Protein AF-A0A426W3X9-F1 (afdb_monomer)

Radius of gyration: 19.31 Å; Cα contacts (8 Å, |Δi|>4): 922; chains: 1; bounding box: 53×55×54 Å

Structure (mmCIF, N/CA/C/O backbone):
data_AF-A0A426W3X9-F1
#
_entry.id   AF-A0A426W3X9-F1
#
loop_
_atom_site.group_PDB
_atom_site.id
_atom_site.type_symbol
_atom_site.label_atom_id
_atom_site.label_alt_id
_atom_site.label_comp_id
_atom_site.label_asym_id
_atom_site.label_entity_id
_atom_site.label_seq_id
_atom_site.pdbx_PDB_ins_code
_atom_site.Cartn_x
_atom_site.Cartn_y
_atom_site.Cartn_z
_atom_site.occupancy
_atom_site.B_iso_or_equiv
_atom_site.auth_seq_id
_atom_site.auth_comp_id
_atom_site.auth_asym_id
_atom_site.auth_atom_id
_atom_site.pdbx_PDB_model_num
ATOM 1 N N . MET A 1 1 ? -10.986 -3.064 -10.478 1.00 95.12 1 MET A N 1
ATOM 2 C CA . MET A 1 1 ? -10.998 -3.515 -9.072 1.00 95.12 1 MET A CA 1
ATOM 3 C C . MET A 1 1 ? -11.848 -4.770 -8.884 1.00 95.12 1 MET A C 1
ATOM 5 O O . MET A 1 1 ? -11.274 -5.809 -8.609 1.00 95.12 1 MET A O 1
ATOM 9 N N . GLN A 1 2 ? -13.173 -4.732 -9.097 1.00 94.81 2 GLN A N 1
ATOM 10 C CA . GLN A 1 2 ? -14.048 -5.907 -8.884 1.00 94.81 2 GLN A CA 1
ATOM 11 C C . GLN A 1 2 ? -13.541 -7.182 -9.569 1.00 94.81 2 GLN A C 1
ATOM 13 O O . GLN A 1 2 ? -13.415 -8.209 -8.920 1.00 94.81 2 GLN A O 1
ATOM 18 N N . ARG A 1 3 ? -13.175 -7.099 -10.854 1.00 94.00 3 ARG A N 1
ATOM 19 C CA . ARG A 1 3 ? -12.719 -8.265 -11.623 1.00 94.00 3 ARG A CA 1
ATOM 20 C C . ARG A 1 3 ? -11.507 -8.968 -11.014 1.00 94.00 3 ARG A C 1
ATOM 22 O O . ARG A 1 3 ? -11.521 -10.187 -10.936 1.00 94.00 3 ARG A O 1
ATOM 29 N N . VAL A 1 4 ? -10.497 -8.221 -10.559 1.00 93.56 4 VAL A N 1
ATOM 30 C CA . VAL A 1 4 ? -9.304 -8.833 -9.953 1.00 93.56 4 VAL A CA 1
ATOM 31 C C . VAL A 1 4 ? -9.622 -9.453 -8.587 1.00 93.56 4 VAL A C 1
ATOM 33 O O . VAL A 1 4 ? -9.110 -10.515 -8.261 1.00 93.56 4 VAL A O 1
ATOM 36 N N . LEU A 1 5 ? -10.535 -8.849 -7.818 1.00 95.06 5 LEU A N 1
ATOM 37 C CA . LEU A 1 5 ? -11.010 -9.431 -6.561 1.00 95.06 5 LEU A CA 1
ATOM 38 C C . LEU A 1 5 ? -11.834 -10.701 -6.797 1.00 95.06 5 LEU A C 1
ATOM 40 O O . LEU A 1 5 ? -11.680 -11.653 -6.045 1.00 95.06 5 LEU A O 1
ATOM 44 N N . ASP A 1 6 ? -12.677 -10.738 -7.833 1.00 93.62 6 ASP A N 1
ATOM 45 C CA . ASP A 1 6 ? -13.445 -11.934 -8.206 1.00 93.62 6 ASP A CA 1
ATOM 46 C C . ASP A 1 6 ? -12.519 -13.099 -8.579 1.00 93.62 6 ASP A C 1
ATOM 48 O O . ASP A 1 6 ? -12.772 -14.234 -8.178 1.00 93.62 6 ASP A O 1
ATOM 52 N N . MET A 1 7 ? -11.434 -12.815 -9.312 1.00 91.00 7 MET A N 1
ATOM 53 C CA . MET A 1 7 ? -10.401 -13.803 -9.655 1.00 91.00 7 MET A CA 1
ATOM 54 C C . MET A 1 7 ? -9.734 -14.378 -8.401 1.00 91.00 7 MET A C 1
ATOM 56 O O . MET A 1 7 ? -9.563 -15.590 -8.305 1.00 91.00 7 MET A O 1
ATOM 60 N N . ALA A 1 8 ? -9.497 -13.528 -7.402 1.00 92.19 8 ALA A N 1
ATOM 61 C CA . ALA A 1 8 ? -8.934 -13.894 -6.107 1.00 92.19 8 ALA A CA 1
ATOM 62 C C . ALA A 1 8 ? -9.944 -14.553 -5.133 1.00 92.19 8 ALA A C 1
ATOM 64 O O . ALA A 1 8 ? -9.692 -14.631 -3.930 1.00 92.19 8 ALA A O 1
ATOM 65 N N . GLY A 1 9 ? -11.113 -14.997 -5.614 1.00 92.75 9 GLY A N 1
ATOM 66 C CA . GLY A 1 9 ? -12.141 -15.661 -4.798 1.00 92.75 9 GLY A CA 1
ATOM 67 C C . GLY A 1 9 ? -13.202 -14.733 -4.192 1.00 92.75 9 GLY A C 1
ATOM 68 O O . GLY A 1 9 ? -14.038 -15.181 -3.406 1.00 92.75 9 GLY A O 1
ATOM 69 N N . GLY A 1 10 ? -13.210 -13.456 -4.577 1.00 95.44 10 GLY A N 1
ATOM 70 C CA . GLY A 1 10 ? -14.156 -12.438 -4.124 1.00 95.44 10 GLY A CA 1
ATOM 71 C C . GLY A 1 10 ? -13.770 -11.790 -2.791 1.00 95.44 10 GLY A C 1
ATOM 72 O O . GLY A 1 10 ? -13.018 -12.335 -1.987 1.00 95.44 10 GLY A O 1
ATOM 73 N N . ILE A 1 11 ? -14.325 -10.606 -2.511 1.00 97.38 11 ILE A N 1
ATOM 74 C CA . ILE A 1 11 ? -13.954 -9.820 -1.319 1.00 97.38 11 ILE A CA 1
ATOM 75 C C . ILE A 1 11 ? -14.229 -10.548 0.010 1.00 97.38 11 ILE A C 1
ATOM 77 O O . ILE A 1 11 ? -13.500 -10.363 0.983 1.00 97.38 11 ILE A O 1
ATOM 81 N N . THR A 1 12 ? -15.239 -11.425 0.048 1.00 97.31 12 THR A N 1
ATOM 82 C CA . THR A 1 12 ? -15.598 -12.213 1.239 1.00 97.31 12 THR A CA 1
ATOM 83 C C . THR A 1 12 ? -14.554 -13.263 1.605 1.00 97.31 12 THR A C 1
ATOM 85 O O . THR A 1 12 ? -14.604 -13.783 2.712 1.00 97.31 12 THR A O 1
ATOM 88 N N . HIS A 1 13 ? -13.624 -13.584 0.699 1.00 96.31 13 HIS A N 1
ATOM 89 C CA . HIS A 1 13 ? -12.486 -14.446 1.008 1.00 96.31 13 HIS A CA 1
ATOM 90 C C . HIS A 1 13 ? -11.499 -13.771 1.976 1.00 96.31 13 HIS A C 1
ATOM 92 O O . HIS A 1 13 ? -10.852 -14.447 2.771 1.00 96.31 13 HIS A O 1
ATOM 98 N N . PHE A 1 14 ? -11.416 -12.437 1.942 1.00 97.06 14 PHE A N 1
ATOM 99 C CA . PHE A 1 14 ? -10.422 -11.664 2.689 1.00 97.06 14 PHE A CA 1
ATOM 100 C C . PHE A 1 14 ? -11.007 -10.904 3.884 1.00 97.06 14 PHE A C 1
ATOM 102 O O . PHE A 1 14 ? -10.295 -10.670 4.863 1.00 97.06 14 PHE A O 1
ATOM 109 N N . ILE A 1 15 ? -12.276 -10.492 3.786 1.00 98.19 15 ILE A N 1
ATOM 110 C CA . ILE A 1 15 ? -12.911 -9.549 4.714 1.00 98.19 15 ILE A CA 1
ATOM 111 C C . ILE A 1 15 ? -14.259 -10.095 5.194 1.00 98.19 15 ILE A C 1
ATOM 113 O O . ILE A 1 15 ? -15.176 -10.356 4.396 1.00 98.19 15 ILE A O 1
ATOM 117 N N . ASP A 1 16 ? -14.385 -10.230 6.511 1.00 98.12 16 ASP A N 1
ATOM 118 C CA . ASP A 1 16 ? -15.617 -10.597 7.200 1.00 98.12 16 ASP A CA 1
ATOM 119 C C . ASP A 1 16 ? -16.513 -9.373 7.475 1.00 98.12 16 ASP A C 1
ATOM 121 O O . ASP A 1 16 ? -16.156 -8.224 7.209 1.00 98.12 16 ASP A O 1
ATOM 125 N N . VAL A 1 17 ? -17.731 -9.622 7.950 1.00 98.12 17 VAL A N 1
ATOM 126 C CA . VAL A 1 17 ? -18.788 -8.620 8.121 1.00 98.12 17 VAL A CA 1
ATOM 127 C C . VAL A 1 17 ? -18.400 -7.490 9.076 1.00 98.12 17 VAL A C 1
ATOM 129 O O . VAL A 1 17 ? -18.807 -6.350 8.856 1.00 98.12 17 VAL A O 1
ATOM 132 N N . ASP A 1 18 ? -17.617 -7.775 10.111 1.00 97.88 18 ASP A N 1
ATOM 133 C CA . ASP A 1 18 ? -17.273 -6.845 11.183 1.00 97.88 18 ASP A CA 1
ATOM 134 C C . ASP A 1 18 ? -15.773 -6.544 11.276 1.00 97.88 18 ASP A C 1
ATOM 136 O O . ASP A 1 18 ? -15.350 -5.914 12.237 1.00 97.88 18 ASP A O 1
ATOM 140 N N . ASP A 1 19 ? -14.961 -6.917 10.289 1.00 98.62 19 ASP A N 1
ATOM 141 C CA . ASP A 1 19 ? -13.534 -6.589 10.296 1.00 98.62 19 ASP A CA 1
ATOM 142 C C . ASP A 1 19 ? -13.288 -5.065 10.276 1.00 98.62 19 ASP A C 1
ATOM 144 O O . ASP A 1 19 ? -14.019 -4.297 9.643 1.00 98.62 19 ASP A O 1
ATOM 148 N N . VAL A 1 20 ? -12.209 -4.608 10.919 1.00 98.81 20 VAL A N 1
ATOM 149 C CA . VAL A 1 20 ? -11.671 -3.258 10.684 1.00 98.81 20 VAL A CA 1
ATOM 150 C C . VAL A 1 20 ? -10.683 -3.325 9.528 1.00 98.81 20 VAL A C 1
ATOM 152 O O . VAL A 1 20 ? -9.650 -3.984 9.626 1.00 98.81 20 VAL A O 1
ATOM 155 N N . VAL A 1 21 ? -10.968 -2.625 8.435 1.00 98.88 21 VAL A N 1
ATOM 156 C CA . VAL A 1 21 ? -10.123 -2.621 7.237 1.00 98.88 21 VAL A CA 1
ATOM 157 C C . VAL A 1 21 ? -9.279 -1.354 7.204 1.00 98.88 21 VAL A C 1
ATOM 159 O O . VAL A 1 21 ? -9.801 -0.250 7.076 1.00 98.88 21 VAL A O 1
ATOM 162 N N . VAL A 1 22 ? -7.959 -1.505 7.276 1.00 98.81 22 VAL A N 1
ATOM 163 C CA . VAL A 1 22 ? -7.000 -0.409 7.115 1.00 98.81 22 VAL A CA 1
ATOM 164 C C . VAL A 1 22 ? -6.455 -0.442 5.691 1.00 98.81 22 VAL A C 1
ATOM 166 O O . VAL A 1 22 ? -5.780 -1.392 5.302 1.00 98.81 22 VAL A O 1
ATOM 169 N N . ILE A 1 23 ? -6.732 0.598 4.907 1.00 98.81 23 ILE A N 1
ATOM 170 C CA . ILE A 1 23 ? -6.251 0.740 3.528 1.00 98.81 23 ILE A CA 1
ATOM 171 C C . ILE A 1 23 ? -5.073 1.714 3.523 1.00 98.81 23 ILE A C 1
ATOM 173 O O . ILE A 1 23 ? -5.234 2.882 3.873 1.00 98.81 23 ILE A O 1
ATOM 177 N N . LYS A 1 24 ? -3.900 1.248 3.086 1.00 97.94 24 LYS A N 1
ATOM 178 C CA . LYS A 1 24 ? -2.670 2.036 2.956 1.00 97.94 24 LYS A CA 1
ATOM 179 C C . LYS A 1 24 ? -2.380 2.372 1.486 1.00 97.94 24 LYS A C 1
ATOM 181 O O . LYS A 1 24 ? -1.698 1.597 0.808 1.00 97.94 24 LYS A O 1
ATOM 186 N N . PRO A 1 25 ? -2.863 3.515 0.967 1.00 97.56 25 PRO A N 1
ATOM 187 C CA . PRO A 1 25 ? -2.465 4.008 -0.346 1.00 97.56 25 PRO A CA 1
ATOM 188 C C . PRO A 1 25 ? -1.049 4.609 -0.321 1.00 97.56 25 PRO A C 1
ATOM 190 O O . PRO A 1 25 ? -0.431 4.793 0.732 1.00 97.56 25 PRO A O 1
ATOM 193 N N . SER A 1 26 ? -0.526 4.956 -1.495 1.00 95.44 26 SER A N 1
ATOM 194 C CA . SER A 1 26 ? 0.621 5.862 -1.639 1.00 95.44 26 SER A CA 1
ATOM 195 C C . SER A 1 26 ? 0.105 7.279 -1.866 1.00 95.44 26 SER A C 1
ATOM 197 O O . SER A 1 26 ? -0.618 7.465 -2.836 1.00 95.44 26 SER A O 1
ATOM 199 N N . LEU A 1 27 ? 0.458 8.268 -1.031 1.00 94.50 27 LEU A N 1
ATOM 200 C CA . LEU A 1 27 ? -0.025 9.660 -1.181 1.00 94.50 27 LEU A CA 1
ATOM 201 C C . LEU A 1 27 ? 1.096 10.717 -1.212 1.00 94.50 27 LEU A C 1
ATOM 203 O O . LEU A 1 27 ? 0.824 11.920 -1.196 1.00 94.50 27 LEU A O 1
ATOM 207 N N . GLN A 1 28 ? 2.360 10.289 -1.303 1.00 91.19 28 GLN A N 1
ATOM 208 C CA . GLN A 1 28 ? 3.522 11.178 -1.213 1.00 91.19 28 GLN A CA 1
ATOM 209 C C . GLN A 1 28 ? 3.691 12.124 -2.408 1.00 91.19 28 GLN A C 1
ATOM 211 O O . GLN A 1 28 ? 4.345 13.155 -2.267 1.00 91.19 28 GLN A O 1
ATOM 216 N N . TRP A 1 29 ? 3.193 11.808 -3.597 1.00 93.94 29 TRP A N 1
ATOM 217 C CA . TRP A 1 29 ? 3.467 12.600 -4.800 1.00 93.94 29 TRP A CA 1
ATOM 218 C C . TRP A 1 29 ? 2.176 12.951 -5.521 1.00 93.94 29 TRP A C 1
ATOM 220 O O . TRP A 1 29 ? 1.173 12.291 -5.316 1.00 93.94 29 TRP A O 1
ATOM 230 N N . GLN A 1 30 ? 2.202 14.012 -6.323 1.00 95.06 30 GLN A N 1
ATOM 231 C CA . GLN A 1 30 ? 1.094 14.418 -7.190 1.00 95.06 30 GLN A CA 1
ATOM 232 C C . GLN A 1 30 ? 0.942 13.483 -8.395 1.00 95.06 30 GLN A C 1
ATOM 234 O O . GLN A 1 30 ? 1.826 12.672 -8.673 1.00 95.06 30 GLN A O 1
ATOM 239 N N . ASN A 1 31 ? -0.121 13.694 -9.167 1.00 97.00 31 ASN A N 1
ATOM 240 C CA . ASN A 1 31 ? -0.367 13.046 -10.448 1.00 97.00 31 ASN A CA 1
ATOM 241 C 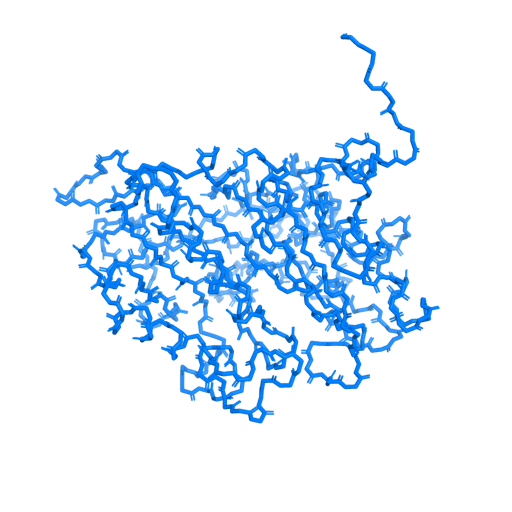C . ASN A 1 31 ? -0.482 11.509 -10.328 1.00 97.00 31 ASN A C 1
ATOM 243 O O . ASN A 1 31 ? -1.177 11.013 -9.439 1.00 97.00 31 ASN A O 1
ATOM 247 N N . GLN A 1 32 ? 0.226 10.742 -11.164 1.00 97.00 32 GLN A N 1
ATOM 248 C CA . GLN A 1 32 ? 0.317 9.278 -11.046 1.00 97.00 32 GLN A CA 1
ATOM 249 C C . GLN A 1 32 ? 1.095 8.799 -9.801 1.00 97.00 32 GLN A C 1
ATOM 251 O O . GLN A 1 32 ? 1.145 7.606 -9.494 1.00 97.00 32 GLN A O 1
ATOM 256 N N . GLY A 1 33 ? 1.732 9.724 -9.078 1.00 95.62 33 GLY A N 1
ATOM 257 C CA . GLY A 1 33 ? 2.576 9.453 -7.921 1.00 95.62 33 GLY A CA 1
ATOM 258 C C . GLY A 1 33 ? 1.818 9.172 -6.625 1.00 95.62 33 GLY A C 1
ATOM 259 O O . GLY A 1 33 ? 2.450 8.842 -5.617 1.00 95.62 33 GLY A O 1
ATOM 260 N N . TYR A 1 34 ? 0.488 9.272 -6.650 1.00 96.00 34 TYR A N 1
ATOM 261 C CA . TYR A 1 34 ? -0.383 8.742 -5.614 1.00 96.00 34 TYR A CA 1
ATOM 262 C C . TYR A 1 34 ? -1.382 7.739 -6.190 1.00 96.00 34 TYR A C 1
ATOM 264 O O . TYR A 1 34 ? -1.706 7.767 -7.375 1.00 96.00 34 TYR A O 1
ATOM 272 N N . THR A 1 35 ? -1.858 6.827 -5.348 1.00 97.81 35 THR A N 1
ATOM 273 C CA . THR A 1 35 ? -2.799 5.773 -5.740 1.00 97.81 35 THR A CA 1
ATOM 274 C C . THR A 1 35 ? -4.077 6.375 -6.315 1.00 97.81 35 THR A C 1
ATOM 276 O O . THR A 1 35 ? -4.705 7.206 -5.655 1.00 97.81 35 THR A O 1
ATOM 279 N N . HIS A 1 36 ? -4.474 5.925 -7.510 1.00 98.25 36 HIS A N 1
ATOM 280 C CA . HIS A 1 36 ? -5.637 6.433 -8.239 1.00 98.25 36 HIS A CA 1
ATOM 281 C C . HIS A 1 36 ? -6.903 6.437 -7.371 1.00 98.25 36 HIS A C 1
ATOM 283 O O . HIS A 1 36 ? -7.383 5.375 -6.965 1.00 98.25 36 HIS A O 1
ATOM 289 N N . THR A 1 37 ? -7.455 7.620 -7.083 1.00 98.38 37 THR A N 1
ATOM 290 C CA . THR A 1 37 ? -8.521 7.764 -6.074 1.00 98.38 37 THR A CA 1
ATOM 291 C C . THR A 1 37 ? -9.787 6.980 -6.437 1.00 98.38 37 THR A C 1
ATOM 293 O O . THR A 1 37 ? -10.424 6.406 -5.556 1.00 98.38 37 THR A O 1
ATOM 296 N N . GLU A 1 38 ? -10.133 6.875 -7.725 1.00 98.31 38 GLU A N 1
ATOM 297 C CA . GLU A 1 38 ? -11.295 6.089 -8.175 1.00 98.31 38 GLU A CA 1
ATOM 298 C C . GLU A 1 38 ? -11.133 4.589 -7.896 1.00 98.31 38 GLU A C 1
ATOM 300 O O . GLU A 1 38 ? -12.097 3.905 -7.560 1.00 98.31 38 GLU A O 1
ATOM 305 N N . ALA A 1 39 ? -9.907 4.062 -7.981 1.00 98.50 39 ALA A N 1
ATOM 306 C CA . ALA A 1 39 ? -9.654 2.656 -7.682 1.00 98.50 39 ALA A CA 1
ATOM 307 C C . ALA A 1 39 ? -9.834 2.379 -6.182 1.00 98.50 39 ALA A C 1
ATOM 309 O O . ALA A 1 39 ? -10.397 1.348 -5.809 1.00 98.50 39 ALA A O 1
ATOM 310 N N . THR A 1 40 ? -9.424 3.324 -5.329 1.00 98.69 40 THR A N 1
ATOM 311 C CA . THR A 1 40 ? -9.690 3.283 -3.885 1.00 98.69 40 THR A CA 1
ATOM 312 C C . THR A 1 40 ? -11.182 3.386 -3.593 1.00 98.69 40 THR A C 1
ATOM 314 O O . THR A 1 40 ? -11.696 2.591 -2.808 1.00 98.69 40 THR A O 1
ATOM 317 N N . LYS A 1 41 ? -11.901 4.303 -4.257 1.00 98.81 41 LYS A N 1
ATOM 318 C CA . LYS A 1 41 ? -13.365 4.396 -4.169 1.00 98.81 41 LYS A CA 1
ATOM 319 C C . LYS A 1 41 ? -14.014 3.052 -4.499 1.00 98.81 41 LYS A C 1
ATOM 321 O O . LYS A 1 41 ? -14.813 2.560 -3.709 1.00 98.81 41 LYS A O 1
ATOM 326 N N . ALA A 1 42 ? -13.622 2.440 -5.617 1.00 98.75 42 ALA A N 1
ATOM 327 C CA . ALA A 1 42 ? -14.142 1.147 -6.035 1.00 98.75 42 ALA A CA 1
ATOM 328 C C . ALA A 1 42 ? -13.862 0.054 -4.992 1.00 98.75 42 ALA A C 1
ATOM 330 O O . ALA A 1 42 ? -14.758 -0.721 -4.683 1.00 98.75 42 ALA A O 1
ATOM 331 N N . LEU A 1 43 ? -12.658 -0.007 -4.409 1.00 98.88 43 LEU A N 1
ATOM 332 C CA . LEU A 1 43 ? -12.356 -0.964 -3.339 1.00 98.88 43 LEU A CA 1
ATOM 333 C C . LEU A 1 43 ? -13.263 -0.758 -2.117 1.00 98.88 43 LEU A C 1
ATOM 335 O O . LEU A 1 43 ? -13.841 -1.723 -1.625 1.00 98.88 43 LEU A O 1
ATOM 339 N N . ILE A 1 44 ? -13.424 0.484 -1.654 1.00 98.88 44 ILE A N 1
ATOM 340 C CA . ILE A 1 44 ? -14.287 0.811 -0.510 1.00 98.88 44 ILE A CA 1
ATOM 341 C C . ILE A 1 44 ? -15.738 0.408 -0.798 1.00 98.88 44 ILE A C 1
ATOM 343 O O . ILE A 1 44 ? -16.363 -0.249 0.030 1.00 98.88 44 ILE A O 1
ATOM 347 N N . GLU A 1 45 ? -16.267 0.729 -1.981 1.00 98.81 45 GLU A N 1
ATOM 348 C CA . GLU A 1 45 ? -17.622 0.330 -2.381 1.00 98.81 45 GLU A CA 1
ATOM 349 C C . GLU A 1 45 ? -17.791 -1.191 -2.411 1.00 98.81 45 GLU A C 1
ATOM 351 O O . GLU A 1 45 ? -18.831 -1.689 -1.986 1.00 98.81 45 GLU A O 1
ATOM 356 N N . ILE A 1 46 ? -16.784 -1.937 -2.864 1.00 98.75 46 ILE A N 1
ATOM 357 C CA . ILE A 1 46 ? -16.824 -3.405 -2.883 1.00 98.75 46 ILE A CA 1
ATOM 358 C C . ILE A 1 46 ? -16.856 -3.977 -1.462 1.00 98.75 46 ILE A C 1
ATOM 360 O O . ILE A 1 46 ? -17.595 -4.925 -1.209 1.00 98.75 46 ILE A O 1
ATOM 364 N N . ILE A 1 47 ? -16.100 -3.393 -0.528 1.00 98.81 47 ILE A N 1
ATOM 365 C CA . ILE A 1 47 ? -16.108 -3.802 0.884 1.00 98.81 47 ILE A CA 1
ATOM 366 C C . ILE A 1 47 ? -17.471 -3.505 1.515 1.00 98.81 47 ILE A C 1
ATOM 368 O O . ILE A 1 47 ? -18.084 -4.400 2.093 1.00 98.81 47 ILE A O 1
ATOM 372 N N . LEU A 1 48 ? -17.974 -2.276 1.363 1.00 98.75 48 LEU A N 1
ATOM 373 C CA . LEU A 1 48 ? -19.266 -1.850 1.914 1.00 98.75 48 LEU A CA 1
ATOM 374 C C . LEU A 1 48 ? -20.432 -2.690 1.371 1.00 98.75 48 LEU A C 1
ATOM 376 O O . LEU A 1 48 ? -21.360 -3.014 2.112 1.00 98.75 48 LEU A O 1
ATOM 380 N N . ASN A 1 49 ? -20.370 -3.068 0.091 1.00 98.06 49 ASN A N 1
ATOM 381 C CA . ASN A 1 49 ? -21.388 -3.870 -0.589 1.00 98.06 49 ASN A CA 1
ATOM 382 C C . ASN A 1 49 ? -21.065 -5.370 -0.623 1.00 98.06 49 ASN A C 1
ATOM 384 O O . ASN A 1 49 ? -21.664 -6.102 -1.418 1.00 98.06 49 ASN A O 1
ATOM 388 N N . ARG A 1 50 ? -20.129 -5.853 0.209 1.00 97.31 50 ARG A N 1
ATOM 389 C CA . ARG A 1 50 ? -19.810 -7.285 0.253 1.00 97.31 50 ARG A CA 1
ATOM 390 C C . ARG A 1 50 ? -21.087 -8.115 0.486 1.00 97.31 50 ARG A C 1
ATOM 392 O O . ARG A 1 50 ? -21.974 -7.686 1.234 1.00 97.31 50 ARG A O 1
ATOM 399 N N . PRO A 1 51 ? -21.203 -9.319 -0.099 1.00 96.94 51 PRO A N 1
ATOM 400 C CA . PRO A 1 51 ? -22.293 -10.240 0.207 1.00 96.94 51 PRO A CA 1
ATOM 401 C C . PRO A 1 51 ? -22.471 -10.452 1.718 1.00 96.94 51 PRO A C 1
ATOM 403 O O . PRO A 1 51 ? -21.517 -10.760 2.427 1.00 96.94 51 PRO A O 1
ATOM 406 N N . GLY A 1 52 ? -23.699 -10.282 2.214 1.00 96.62 52 GLY A N 1
ATOM 407 C CA . GLY A 1 52 ? -24.009 -10.319 3.651 1.00 96.62 52 GLY A CA 1
ATOM 408 C C . GLY A 1 52 ? -23.883 -8.969 4.373 1.00 96.62 52 GLY A C 1
ATOM 409 O O . GLY A 1 52 ? -24.221 -8.891 5.549 1.00 96.62 52 GLY A O 1
ATOM 410 N N . GLY A 1 53 ? -23.467 -7.911 3.672 1.00 97.19 53 GLY A N 1
ATOM 411 C CA . GLY A 1 53 ? -23.267 -6.574 4.227 1.00 97.19 53 GLY A CA 1
ATOM 412 C C . GLY A 1 53 ? -21.932 -6.419 4.959 1.00 97.19 53 GLY A C 1
ATOM 413 O O . GLY A 1 53 ? -21.174 -7.380 5.130 1.00 97.19 53 GLY A O 1
ATOM 414 N N . PHE A 1 54 ? -21.655 -5.186 5.383 1.00 98.56 54 PHE A N 1
ATOM 415 C CA . PHE A 1 54 ? -20.477 -4.810 6.159 1.00 98.56 54 PHE A CA 1
ATOM 416 C C . PHE A 1 54 ? -20.883 -3.866 7.297 1.00 98.56 54 PHE A C 1
ATOM 418 O O . PHE A 1 54 ? -21.458 -2.805 7.060 1.00 98.56 54 PHE A O 1
ATOM 425 N N . SER A 1 55 ? -20.597 -4.268 8.532 1.00 98.00 55 SER A N 1
ATOM 426 C CA . SER A 1 55 ? -20.824 -3.502 9.765 1.00 98.00 55 SER A CA 1
ATOM 427 C C . SER A 1 55 ? -19.528 -3.049 10.439 1.00 98.00 55 SER A C 1
ATOM 429 O O . SER A 1 55 ? -19.581 -2.398 11.481 1.00 98.00 55 SER A O 1
ATOM 431 N N . GLY A 1 56 ? -18.378 -3.427 9.878 1.00 98.31 56 GLY A N 1
ATOM 432 C CA . GLY A 1 56 ? -17.065 -2.998 10.335 1.00 98.31 56 GLY A CA 1
ATOM 433 C C . GLY A 1 56 ? -16.762 -1.534 10.013 1.00 98.31 56 GLY A C 1
ATOM 434 O O . GLY A 1 56 ? -17.645 -0.711 9.756 1.00 98.31 56 GLY A O 1
ATOM 435 N N . GLU A 1 57 ? -15.477 -1.200 10.020 1.00 98.50 57 GLU A N 1
ATOM 436 C CA . GLU A 1 57 ? -14.980 0.166 9.832 1.00 98.50 57 GLU A CA 1
ATOM 437 C C . GLU A 1 57 ? -13.874 0.154 8.777 1.00 98.50 57 GLU A C 1
ATOM 439 O O . GLU A 1 57 ? -13.057 -0.765 8.755 1.00 98.50 57 GLU A O 1
ATOM 444 N N . ILE A 1 58 ? -13.833 1.161 7.904 1.00 98.94 58 ILE A N 1
ATOM 445 C CA . ILE A 1 58 ? -12.782 1.316 6.895 1.00 98.94 58 I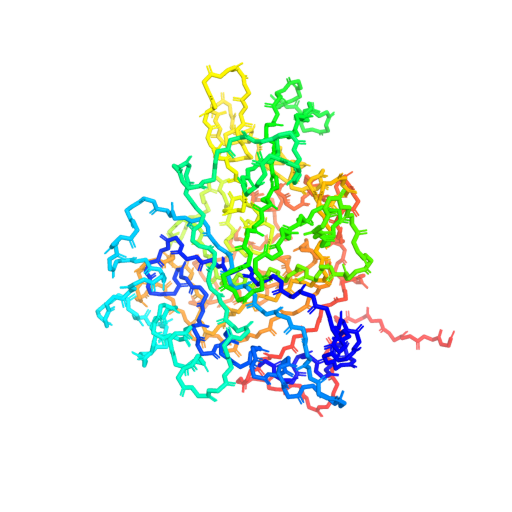LE A CA 1
ATOM 446 C C . ILE A 1 58 ? -11.983 2.569 7.230 1.00 98.94 58 ILE A C 1
ATOM 448 O O . ILE A 1 58 ? -12.533 3.666 7.328 1.00 98.94 58 ILE A O 1
ATOM 452 N N . ILE A 1 59 ? -10.673 2.415 7.379 1.00 98.88 59 ILE A N 1
ATOM 453 C CA . ILE A 1 59 ? -9.755 3.505 7.687 1.00 98.88 59 ILE A CA 1
ATOM 454 C C . ILE A 1 59 ? -8.736 3.607 6.562 1.00 98.88 59 ILE A C 1
ATOM 456 O O . ILE A 1 59 ? -7.894 2.727 6.388 1.00 98.88 59 ILE A O 1
ATOM 460 N N . VAL A 1 60 ? -8.776 4.699 5.804 1.00 98.69 60 VAL A N 1
ATOM 461 C CA . VAL A 1 60 ? -7.695 5.024 4.873 1.00 98.69 60 VAL A CA 1
ATOM 462 C C . VAL A 1 60 ? -6.573 5.671 5.674 1.00 98.69 60 VAL A C 1
ATOM 464 O O . VAL A 1 60 ? -6.747 6.762 6.212 1.00 98.69 60 VAL A O 1
ATOM 467 N N . ALA A 1 61 ? -5.437 4.993 5.793 1.00 96.75 61 ALA A N 1
ATOM 468 C CA . ALA A 1 61 ? -4.342 5.393 6.669 1.00 96.75 61 ALA A CA 1
ATOM 469 C C . ALA A 1 61 ? -3.073 5.661 5.864 1.00 96.75 61 ALA A C 1
ATOM 471 O O . ALA A 1 61 ? -2.629 4.811 5.098 1.00 96.75 61 ALA A O 1
ATOM 472 N N . GLU A 1 62 ? -2.462 6.831 6.038 1.00 93.88 62 GLU A N 1
ATOM 473 C CA . GLU A 1 62 ? -1.233 7.195 5.328 1.00 93.88 62 GLU A CA 1
ATOM 474 C C . GLU A 1 62 ? -0.451 8.271 6.073 1.00 93.88 62 GLU A C 1
ATOM 476 O O . GLU A 1 62 ? -1.040 9.120 6.750 1.00 93.88 62 GLU A O 1
ATOM 481 N N . ASN A 1 63 ? 0.873 8.258 5.927 1.00 89.00 63 ASN A N 1
ATOM 482 C CA . ASN A 1 63 ? 1.719 9.252 6.557 1.00 89.00 63 ASN A CA 1
ATOM 483 C C . ASN A 1 63 ? 1.575 10.606 5.870 1.00 89.00 63 ASN A C 1
ATOM 485 O O . ASN A 1 63 ? 1.613 10.732 4.655 1.00 89.00 63 ASN A O 1
ATOM 489 N N . ILE A 1 64 ? 1.509 11.679 6.645 1.00 83.56 64 ILE A N 1
ATOM 490 C CA . ILE A 1 64 ? 1.605 13.011 6.064 1.00 83.56 64 ILE A CA 1
ATOM 491 C C . ILE A 1 64 ? 3.051 13.229 5.625 1.00 83.56 64 ILE A C 1
ATOM 493 O O . ILE A 1 64 ? 3.966 13.414 6.430 1.00 83.56 64 ILE A O 1
ATOM 497 N N . HIS A 1 65 ? 3.258 13.208 4.314 1.00 78.38 65 HIS A N 1
ATOM 498 C CA . HIS A 1 65 ? 4.542 13.504 3.702 1.00 78.38 65 HIS A CA 1
ATOM 499 C C . HIS A 1 65 ? 4.752 15.021 3.579 1.00 78.38 65 HIS A C 1
ATOM 501 O O . HIS A 1 65 ? 4.597 15.603 2.502 1.00 78.38 65 HIS A O 1
ATOM 507 N N . GLY A 1 66 ? 5.137 15.648 4.693 1.00 76.12 66 GLY A N 1
ATOM 508 C CA . GLY A 1 66 ? 5.372 17.090 4.791 1.00 76.12 66 GLY A CA 1
ATOM 509 C C . GLY A 1 66 ? 4.215 17.813 5.478 1.00 76.12 66 GLY A C 1
ATOM 510 O O . GLY A 1 66 ? 3.844 17.449 6.589 1.00 76.12 66 GLY A O 1
ATOM 511 N N . ASP A 1 67 ? 3.685 18.850 4.830 1.00 73.88 67 ASP A N 1
ATOM 512 C CA . ASP A 1 67 ? 2.565 19.656 5.331 1.00 73.88 67 ASP A CA 1
ATOM 513 C C . ASP A 1 67 ? 1.217 18.976 5.031 1.00 73.88 67 ASP A C 1
ATOM 515 O O . ASP A 1 67 ? 0.959 18.563 3.897 1.00 73.88 67 ASP A O 1
ATOM 519 N N . GLU A 1 68 ? 0.353 18.885 6.041 1.00 73.81 68 GLU A N 1
ATOM 520 C CA . GLU A 1 68 ? -0.991 18.304 5.952 1.00 73.81 68 GLU A CA 1
ATOM 521 C C . GLU A 1 68 ? -1.938 19.080 5.034 1.00 73.81 68 GLU A C 1
ATOM 523 O O . GLU A 1 68 ? -2.858 18.498 4.461 1.00 73.81 68 GLU A O 1
ATOM 528 N N . SER A 1 69 ? -1.683 20.376 4.858 1.00 79.56 69 SER A N 1
ATOM 529 C CA . SER A 1 69 ? -2.437 21.263 3.973 1.00 79.56 69 SER A CA 1
ATOM 530 C C . SER A 1 69 ? -1.920 21.254 2.530 1.00 79.56 69 SER A C 1
ATOM 532 O O . SER A 1 69 ? -2.436 21.971 1.670 1.00 79.56 69 SER A O 1
ATOM 534 N N . SER A 1 70 ? -0.892 20.447 2.238 1.00 86.56 70 SER A N 1
ATOM 535 C CA . SER A 1 70 ? -0.257 20.433 0.926 1.00 86.56 70 SER A CA 1
ATOM 536 C C . SER A 1 70 ? -1.212 19.958 -0.164 1.00 86.56 70 SER A C 1
ATOM 538 O O . SER A 1 70 ? -1.575 18.785 -0.256 1.00 86.56 70 SER A O 1
ATOM 540 N N . THR A 1 71 ? -1.518 20.865 -1.087 1.00 91.94 71 THR A N 1
ATOM 541 C CA . THR A 1 71 ? -2.359 20.590 -2.257 1.00 91.94 71 THR A CA 1
ATOM 542 C C . THR A 1 71 ? -1.612 19.892 -3.397 1.00 91.94 71 THR A C 1
ATOM 544 O O . THR A 1 71 ? -2.164 19.702 -4.479 1.00 91.94 71 THR A O 1
ATOM 547 N N . SER A 1 72 ? -0.356 19.493 -3.170 1.00 90.56 72 SER A N 1
ATOM 548 C CA . SER A 1 72 ? 0.499 18.753 -4.117 1.00 90.56 72 SER A CA 1
ATOM 549 C C . SER A 1 72 ? 0.606 17.255 -3.803 1.00 90.56 72 SER A C 1
ATOM 551 O O . SER A 1 72 ? 1.457 16.556 -4.354 1.00 90.56 72 SER A O 1
ATOM 553 N N . LYS A 1 73 ? -0.207 16.766 -2.863 1.00 91.69 73 LYS A N 1
ATOM 554 C CA . LYS A 1 73 ? -0.126 15.421 -2.278 1.00 91.69 73 LYS A CA 1
ATOM 555 C C . LYS A 1 73 ? -1.506 14.780 -2.252 1.00 91.69 73 LYS A C 1
ATOM 557 O O . LYS A 1 73 ? -2.504 15.492 -2.248 1.00 91.69 73 LYS A O 1
ATOM 562 N N . GLY A 1 74 ? -1.564 13.451 -2.204 1.00 92.88 74 GLY A N 1
ATOM 563 C CA . GLY A 1 74 ? -2.803 12.702 -2.444 1.00 92.88 74 GLY A CA 1
ATOM 564 C C . GLY A 1 74 ? -3.966 13.039 -1.498 1.00 92.88 74 GLY A C 1
ATOM 565 O O . GLY A 1 74 ? -5.113 13.004 -1.937 1.00 92.88 74 GLY A O 1
ATOM 566 N N . TRP A 1 75 ? -3.690 13.435 -0.246 1.00 95.00 75 TRP A N 1
ATOM 567 C CA . TRP A 1 75 ? -4.726 13.850 0.714 1.00 95.00 75 TRP A CA 1
ATOM 568 C C . TRP A 1 75 ? -5.580 15.013 0.198 1.00 95.00 75 TRP A C 1
ATOM 570 O O . TRP A 1 75 ? -6.784 14.856 0.020 1.00 95.00 75 TRP A O 1
ATOM 580 N N . ALA A 1 76 ? -4.941 16.142 -0.113 1.00 95.00 76 ALA A N 1
ATOM 581 C CA . ALA A 1 76 ? -5.607 17.398 -0.454 1.00 95.00 76 ALA A CA 1
ATOM 582 C C . ALA A 1 76 ? -5.275 17.886 -1.877 1.00 95.00 76 ALA A C 1
ATOM 584 O O . ALA A 1 76 ? -5.332 19.085 -2.153 1.00 95.00 76 ALA A O 1
ATOM 585 N N . ALA A 1 77 ? -4.899 16.978 -2.789 1.00 95.88 77 ALA A N 1
ATOM 586 C CA . ALA A 1 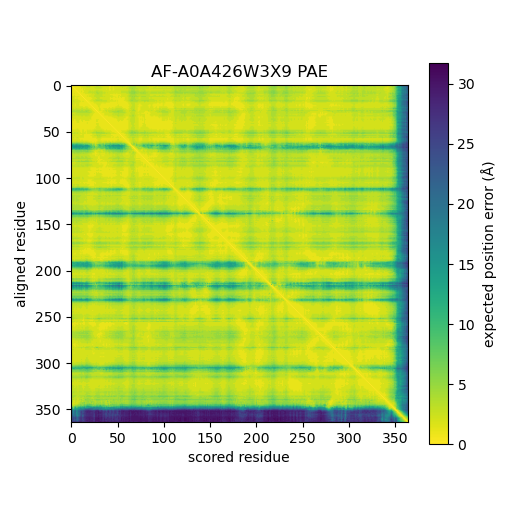77 ? -4.458 17.317 -4.142 1.00 95.88 77 ALA A CA 1
ATOM 587 C C . ALA A 1 77 ? -5.445 18.274 -4.831 1.00 95.88 77 ALA A C 1
ATOM 589 O O . ALA A 1 77 ? -6.632 17.953 -4.971 1.00 95.88 77 ALA A O 1
ATOM 590 N N . SER A 1 78 ? -4.966 19.439 -5.274 1.00 96.81 78 SER A N 1
ATOM 591 C CA . SER A 1 78 ? -5.754 20.355 -6.105 1.00 96.81 78 SER A CA 1
ATOM 592 C C . SER A 1 78 ? -5.974 19.748 -7.494 1.00 96.81 78 SER A C 1
ATOM 594 O O . SER A 1 78 ? -5.165 18.921 -7.912 1.00 96.81 78 SER A O 1
ATOM 596 N N . PRO A 1 79 ? -6.991 20.182 -8.263 1.00 96.69 79 PRO A N 1
ATOM 597 C CA . PRO A 1 79 ? -7.241 19.658 -9.610 1.00 96.69 79 PRO A CA 1
ATOM 598 C C . PRO A 1 79 ? -6.016 19.664 -10.540 1.00 96.69 79 PRO A C 1
ATOM 600 O O . PRO A 1 79 ? -5.820 18.729 -11.310 1.00 96.69 79 PRO A O 1
ATOM 603 N N . SER A 1 80 ? -5.135 20.668 -10.434 1.00 96.25 80 SER A N 1
ATOM 604 C CA . SER A 1 80 ? -3.902 20.750 -11.235 1.00 96.25 80 SER A CA 1
ATOM 605 C C . SER A 1 80 ? -2.859 19.678 -10.896 1.00 96.25 80 SER A C 1
ATOM 607 O O . SER A 1 80 ? -1.953 19.447 -11.688 1.00 96.25 80 SER A O 1
ATOM 609 N N . ASN A 1 81 ? -2.974 19.045 -9.728 1.00 96.81 81 ASN A N 1
ATOM 610 C CA . ASN A 1 81 ? -2.063 18.021 -9.216 1.00 96.81 81 ASN A CA 1
ATOM 611 C C . ASN A 1 81 ? -2.665 16.606 -9.293 1.00 96.81 81 ASN A C 1
ATOM 613 O O . ASN A 1 81 ? -2.133 15.682 -8.678 1.00 96.81 81 ASN A O 1
ATOM 617 N N . ARG A 1 82 ? -3.763 16.436 -10.046 1.00 96.75 82 ARG A N 1
ATOM 618 C CA . ARG A 1 82 ? -4.429 15.148 -10.320 1.00 96.75 82 ARG A CA 1
ATOM 619 C C . ARG A 1 82 ? -4.186 14.657 -11.751 1.00 96.75 82 ARG A C 1
ATOM 621 O O . ARG A 1 82 ? -4.955 13.849 -12.259 1.00 96.75 82 ARG A O 1
ATOM 628 N N . GLY A 1 83 ? -3.160 15.162 -12.440 1.00 95.62 83 GLY A N 1
ATOM 629 C CA . GLY A 1 83 ? -2.841 14.698 -13.792 1.00 95.62 83 GLY A CA 1
ATOM 630 C C . GLY A 1 83 ? -2.542 13.199 -13.773 1.00 95.62 83 GLY A C 1
ATOM 631 O O . GLY A 1 83 ? -1.813 12.750 -12.903 1.00 95.62 83 GLY A O 1
ATOM 632 N N . ASN A 1 84 ? -3.105 12.407 -14.683 1.00 97.56 84 ASN A N 1
ATOM 633 C CA . ASN A 1 84 ? -2.982 10.939 -14.637 1.00 97.56 84 ASN A CA 1
ATOM 634 C C . ASN A 1 84 ? -3.504 10.319 -13.320 1.00 97.56 84 ASN A C 1
ATOM 636 O O . ASN A 1 84 ? -3.015 9.294 -12.845 1.00 97.56 84 ASN A O 1
ATOM 640 N N . ASN A 1 85 ? -4.490 10.969 -12.707 1.00 97.62 85 ASN A N 1
ATOM 641 C CA . ASN A 1 85 ? -5.255 10.472 -11.575 1.00 97.62 85 ASN A CA 1
ATOM 642 C C . ASN A 1 85 ? -6.743 10.787 -11.790 1.00 97.62 85 ASN A C 1
ATOM 644 O O . ASN A 1 85 ? -7.118 11.385 -12.801 1.00 97.62 85 ASN A O 1
ATOM 648 N N . TRP A 1 86 ? -7.593 10.417 -10.833 1.00 97.38 86 TRP A N 1
ATOM 649 C CA . TRP A 1 86 ? -9.015 10.707 -10.924 1.00 97.38 86 TRP A CA 1
ATOM 650 C C . TRP A 1 86 ? -9.256 12.219 -10.785 1.00 97.38 86 TRP A C 1
ATOM 652 O O . TRP A 1 86 ? -8.848 12.804 -9.774 1.00 97.38 86 TRP A O 1
ATOM 662 N N . PRO A 1 87 ? -9.900 12.880 -11.766 1.00 96.81 87 PRO A N 1
ATOM 663 C CA . PRO A 1 87 ? -10.102 14.324 -11.711 1.00 96.81 87 PRO A CA 1
ATOM 664 C C . PRO A 1 87 ? -11.105 14.744 -10.628 1.00 96.81 87 PRO A C 1
ATOM 666 O O . PRO A 1 87 ? -10.967 15.838 -10.075 1.00 96.81 87 PRO A O 1
ATOM 669 N N . ASP A 1 88 ? -12.069 13.886 -10.291 1.00 97.75 88 ASP A N 1
ATOM 670 C CA . ASP A 1 88 ? -13.242 14.282 -9.506 1.00 97.75 88 ASP A CA 1
ATOM 671 C C . ASP A 1 88 ? -12.918 14.524 -8.032 1.00 97.75 88 ASP A C 1
ATOM 673 O O . ASP A 1 88 ? -13.342 15.538 -7.476 1.00 97.75 88 ASP A O 1
ATOM 677 N N . MET A 1 89 ? -12.154 13.627 -7.395 1.00 97.94 89 MET A N 1
ATOM 678 C CA . MET A 1 89 ? -11.886 13.704 -5.955 1.00 97.94 89 MET A CA 1
ATOM 679 C C . MET A 1 89 ? -10.430 13.401 -5.589 1.00 97.94 89 MET A C 1
ATOM 681 O O . MET A 1 89 ? -9.828 12.433 -6.066 1.00 97.94 89 MET A O 1
ATOM 685 N N . ASN A 1 90 ? -9.881 14.198 -4.672 1.00 97.50 90 ASN A N 1
ATOM 686 C CA . ASN A 1 90 ? -8.750 13.781 -3.837 1.00 97.50 90 ASN A CA 1
ATOM 687 C C . ASN A 1 90 ? -9.238 12.908 -2.662 1.00 97.50 90 ASN A C 1
ATOM 689 O O . ASN A 1 90 ? -10.424 12.595 -2.555 1.00 97.50 90 ASN A O 1
ATOM 693 N N . TYR A 1 91 ? -8.330 12.478 -1.786 1.00 97.81 91 TYR A N 1
ATOM 694 C CA . TYR A 1 91 ? -8.697 11.576 -0.692 1.00 97.81 91 TYR A CA 1
ATOM 695 C C . TYR A 1 91 ? -9.559 12.248 0.384 1.00 97.81 91 TYR A C 1
ATOM 697 O O . TYR A 1 91 ? -10.473 11.608 0.895 1.00 97.81 91 TYR A O 1
ATOM 705 N N . ASP A 1 92 ? -9.338 13.525 0.699 1.00 97.19 92 ASP A N 1
ATOM 706 C CA . ASP A 1 92 ? -10.173 14.252 1.667 1.00 97.19 92 ASP A CA 1
ATOM 707 C C . ASP A 1 92 ? -11.617 14.399 1.179 1.00 97.19 92 ASP A C 1
ATOM 709 O O . ASP A 1 92 ? -12.574 14.171 1.928 1.00 97.19 92 ASP A O 1
ATOM 713 N N . GLU A 1 93 ? -11.774 14.730 -0.101 1.00 98.38 93 GLU A N 1
ATOM 714 C CA . GLU A 1 93 ? -13.063 14.806 -0.782 1.00 98.38 93 GLU A CA 1
ATOM 715 C C . GLU A 1 93 ? -13.729 13.429 -0.857 1.00 98.38 93 GLU A C 1
ATOM 717 O O . GLU A 1 93 ? -14.920 13.327 -0.573 1.00 98.38 93 GLU A O 1
ATOM 722 N N . LEU A 1 94 ? -12.975 12.363 -1.157 1.00 98.75 94 LEU A N 1
ATOM 723 C CA . LEU A 1 94 ? -13.495 10.993 -1.211 1.00 98.75 94 LEU A CA 1
ATOM 724 C C . LEU A 1 94 ? -14.051 10.537 0.145 1.00 98.75 94 LEU A C 1
ATOM 726 O O . LEU A 1 94 ? -15.154 9.992 0.213 1.00 98.75 94 LEU A O 1
ATOM 730 N N . ILE A 1 95 ? -13.301 10.759 1.226 1.00 98.69 95 ILE A N 1
ATOM 731 C CA . ILE A 1 95 ? -13.737 10.393 2.580 1.00 98.69 95 ILE A CA 1
ATOM 732 C C . ILE A 1 95 ? -14.979 11.199 2.968 1.00 98.69 95 ILE A C 1
ATOM 734 O O . ILE A 1 95 ? -15.970 10.622 3.418 1.00 98.69 95 ILE A O 1
ATOM 738 N N . SER A 1 96 ? -14.974 12.509 2.701 1.00 98.62 96 SER A N 1
ATOM 739 C CA . SER A 1 96 ? -16.138 13.375 2.931 1.00 98.62 96 SER A CA 1
ATOM 740 C C . SER A 1 96 ? -17.356 12.926 2.117 1.00 98.62 96 SER A C 1
ATOM 742 O O . SER A 1 96 ? -18.483 12.960 2.612 1.00 98.62 96 SER A O 1
ATOM 744 N N . TRP A 1 97 ? -17.145 12.465 0.880 1.00 98.75 97 TRP A N 1
ATOM 745 C CA . TRP A 1 97 ? -18.201 11.951 0.014 1.00 98.75 97 TRP A CA 1
ATOM 746 C C . TRP A 1 97 ? -18.829 10.678 0.586 1.00 98.75 97 TRP A C 1
ATOM 748 O O . TRP A 1 97 ? -20.053 10.612 0.673 1.00 98.75 97 TRP A O 1
ATOM 758 N N . PHE A 1 98 ? -18.040 9.697 1.041 1.00 98.88 98 PHE A N 1
ATOM 759 C CA . PHE A 1 98 ? -18.589 8.488 1.673 1.00 98.88 98 PHE A CA 1
ATOM 760 C C . PHE A 1 98 ? -19.393 8.814 2.936 1.00 98.88 98 PHE A C 1
ATOM 762 O O . PHE A 1 98 ? -20.523 8.344 3.089 1.00 98.88 98 PHE A O 1
ATOM 769 N N . GLN A 1 99 ? -18.860 9.679 3.801 1.00 98.69 99 GLN A N 1
ATOM 770 C CA . GLN A 1 99 ? -19.543 10.106 5.024 1.00 98.69 99 GLN A CA 1
ATOM 771 C C . GLN A 1 99 ? -20.858 10.839 4.713 1.00 98.69 99 GLN A C 1
ATOM 773 O O . GLN A 1 99 ? -21.888 10.550 5.323 1.00 98.69 99 GLN A O 1
ATOM 778 N N . GLY A 1 100 ? -20.855 11.723 3.708 1.00 98.50 100 GLY A N 1
ATOM 779 C CA . GLY A 1 100 ? -22.050 12.417 3.222 1.00 98.50 100 GLY A CA 1
ATOM 780 C C . GLY A 1 100 ? -23.084 11.503 2.552 1.00 98.50 100 GLY A C 1
ATOM 781 O O . GLY A 1 100 ? -24.263 11.846 2.520 1.00 98.50 100 GLY A O 1
ATOM 782 N N . ASN A 1 101 ? -22.669 10.328 2.068 1.00 98.38 101 ASN A N 1
ATOM 783 C CA . ASN A 1 101 ? -23.535 9.314 1.455 1.00 98.38 101 ASN A CA 1
ATOM 784 C C . ASN A 1 101 ? -23.935 8.188 2.427 1.00 98.38 101 ASN A C 1
ATOM 786 O O . ASN A 1 101 ? -24.337 7.110 1.997 1.00 98.38 101 ASN A O 1
ATOM 790 N N . GLY A 1 102 ? -23.871 8.438 3.738 1.00 98.12 102 GLY A N 1
ATOM 791 C CA . GLY A 1 102 ? -24.395 7.516 4.749 1.00 98.12 102 GLY A CA 1
ATOM 792 C C . GLY A 1 102 ? -23.416 6.437 5.212 1.00 98.12 102 GLY A C 1
ATOM 793 O O . GLY A 1 102 ? -23.843 5.505 5.890 1.00 98.12 102 GLY A O 1
ATOM 794 N N . PHE A 1 103 ? -22.120 6.577 4.914 1.00 98.62 103 PHE A N 1
ATOM 795 C CA . PHE A 1 103 ? -21.060 5.675 5.378 1.00 98.62 103 PHE A CA 1
ATOM 796 C C . PHE A 1 103 ? -20.108 6.382 6.362 1.00 98.62 103 PHE A C 1
ATOM 798 O O . PHE A 1 103 ? -18.940 6.617 6.042 1.00 98.62 103 PHE A O 1
ATOM 805 N N . PRO A 1 104 ? -20.575 6.756 7.573 1.00 98.44 104 PRO A N 1
ATOM 806 C CA . PRO A 1 104 ? -19.743 7.439 8.570 1.00 98.44 104 PRO A CA 1
ATOM 807 C C . PRO A 1 104 ? -18.583 6.573 9.092 1.00 98.44 104 PRO A C 1
ATOM 809 O O . PRO A 1 104 ? -17.641 7.098 9.675 1.00 98.44 104 PRO A O 1
ATOM 812 N N . ASN A 1 105 ? -18.645 5.258 8.873 1.00 98.62 105 ASN A N 1
ATOM 813 C CA . ASN A 1 105 ? -17.615 4.278 9.211 1.00 98.62 105 ASN A CA 1
ATOM 814 C C . ASN A 1 105 ? -16.454 4.223 8.201 1.00 98.62 105 ASN A C 1
ATOM 816 O O . ASN A 1 105 ? -15.555 3.400 8.367 1.00 98.62 105 ASN A O 1
ATOM 820 N N . VAL A 1 106 ? -16.455 5.077 7.172 1.00 98.88 106 VAL A N 1
ATOM 821 C CA . VAL A 1 106 ? -15.309 5.310 6.284 1.00 98.88 106 VAL A CA 1
ATOM 822 C C . VAL A 1 106 ? -14.577 6.564 6.759 1.00 98.88 106 VAL A C 1
ATOM 824 O O . VAL A 1 106 ? -15.125 7.668 6.745 1.00 98.88 106 VAL A O 1
ATOM 827 N N . THR A 1 107 ? -13.336 6.403 7.207 1.00 98.69 107 THR A N 1
ATOM 828 C CA . THR A 1 107 ? -12.566 7.464 7.872 1.00 98.69 107 THR A CA 1
ATOM 829 C C . THR A 1 107 ? -11.141 7.569 7.337 1.00 98.69 107 THR A C 1
ATOM 831 O O . THR A 1 107 ? -10.658 6.696 6.614 1.00 98.69 107 THR A O 1
ATOM 834 N N . ALA A 1 108 ? -10.466 8.665 7.685 1.00 97.38 108 ALA A N 1
ATOM 835 C CA . ALA A 1 108 ? -9.065 8.901 7.363 1.00 97.38 108 ALA A CA 1
ATOM 836 C C . ALA A 1 108 ? -8.206 8.906 8.631 1.00 97.38 108 ALA A C 1
ATOM 838 O O . ALA A 1 108 ? -8.560 9.542 9.623 1.00 97.38 108 ALA A O 1
ATOM 839 N N . ALA A 1 109 ? -7.032 8.287 8.549 1.00 96.25 109 ALA A N 1
ATOM 840 C CA . ALA A 1 109 ? -5.956 8.404 9.520 1.00 96.25 109 ALA A CA 1
ATOM 841 C C . ALA A 1 109 ? -4.741 9.057 8.846 1.00 96.25 109 ALA A C 1
ATOM 843 O O . ALA A 1 109 ? -3.916 8.398 8.209 1.00 96.25 109 ALA A O 1
ATOM 844 N N . LYS A 1 110 ? -4.647 10.384 8.976 1.00 93.25 110 LYS A N 1
ATOM 845 C CA . LYS A 1 110 ? -3.526 11.180 8.461 1.00 93.25 110 LYS A CA 1
ATOM 846 C C . LYS A 1 110 ? -2.394 11.189 9.484 1.00 93.25 110 LYS A C 1
ATOM 848 O O . LYS A 1 110 ? -2.385 11.988 10.419 1.00 93.25 110 LYS A O 1
ATOM 853 N N . MET A 1 111 ? -1.456 10.263 9.345 1.00 90.75 111 MET A N 1
ATOM 854 C CA . MET A 1 111 ? -0.468 9.995 10.386 1.00 90.75 111 MET A CA 1
ATOM 855 C C . MET A 1 111 ? 0.717 10.959 10.281 1.00 90.75 111 MET A C 1
ATOM 857 O O . MET A 1 111 ? 1.476 10.925 9.318 1.00 90.75 111 MET A O 1
ATOM 861 N N . ASN A 1 112 ? 0.924 11.814 11.279 1.00 84.75 112 ASN A N 1
ATOM 862 C CA . A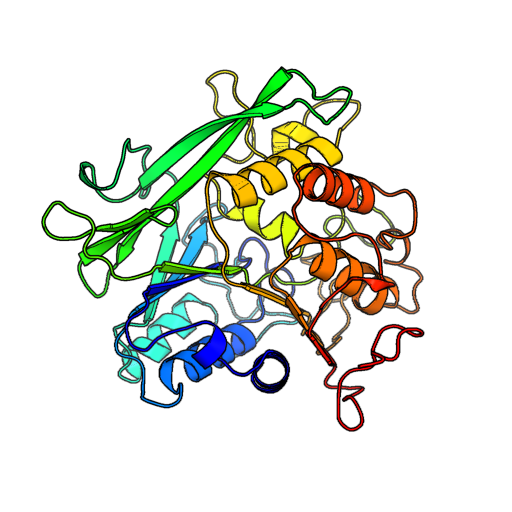SN A 1 112 ? 2.119 12.659 11.377 1.00 84.75 112 ASN A CA 1
ATOM 863 C C . ASN A 1 112 ? 2.750 12.538 12.768 1.00 84.75 112 ASN A C 1
ATOM 865 O O . ASN A 1 112 ? 2.098 12.100 13.711 1.00 84.75 112 ASN A O 1
ATOM 869 N N . SER A 1 113 ? 4.018 12.924 12.916 1.00 77.12 113 SER A N 1
ATOM 870 C CA . SER A 1 113 ? 4.763 12.729 14.169 1.00 77.12 113 SER A CA 1
ATOM 871 C C . SER A 1 113 ? 4.205 13.488 15.375 1.00 77.12 113 SER A C 1
ATOM 873 O O . SER A 1 113 ? 4.528 13.119 16.501 1.00 77.12 113 SER A O 1
ATOM 875 N N . SER A 1 114 ? 3.422 14.546 15.151 1.00 83.50 114 SER A N 1
ATOM 876 C CA . SER A 1 114 ? 2.808 15.348 16.215 1.00 83.50 114 SER A CA 1
ATOM 877 C C . SER A 1 114 ? 1.506 14.721 16.715 1.00 83.50 114 SER A C 1
ATOM 879 O O . SER A 1 114 ? 1.235 14.755 17.910 1.00 83.50 114 SER A O 1
ATOM 881 N N . LEU A 1 115 ? 0.720 14.129 15.812 1.00 86.75 115 LEU A N 1
ATOM 882 C CA . LEU A 1 115 ? -0.527 13.429 16.130 1.00 86.75 115 LEU A CA 1
ATOM 883 C C . LEU A 1 115 ? -0.290 11.977 16.563 1.00 86.75 115 LEU A C 1
ATOM 885 O O . LEU A 1 115 ? -1.090 11.425 17.312 1.00 86.75 115 LEU A O 1
ATOM 889 N N . TYR A 1 116 ? 0.804 11.371 16.102 1.00 93.50 116 TYR A N 1
ATOM 890 C CA . TYR A 1 116 ? 1.183 9.989 16.382 1.00 93.50 116 TYR A CA 1
ATOM 891 C C . TYR A 1 116 ? 2.547 9.959 17.093 1.00 93.50 116 TYR A C 1
ATOM 893 O O . TYR A 1 116 ? 3.590 9.753 16.450 1.00 93.50 116 TYR A O 1
ATOM 901 N N . PRO A 1 117 ? 2.566 10.202 18.419 1.00 94.06 117 PRO A N 1
ATOM 902 C CA . PRO A 1 117 ? 3.775 10.081 19.226 1.00 94.06 117 PRO A CA 1
ATOM 903 C C . PRO A 1 117 ? 4.247 8.623 19.297 1.00 94.06 117 PRO A C 1
ATOM 905 O O . PRO A 1 117 ? 3.577 7.708 18.824 1.00 94.06 117 PRO A O 1
ATOM 908 N N . VAL A 1 118 ? 5.423 8.394 19.887 1.00 94.62 118 VAL A N 1
ATOM 909 C CA . VAL A 1 118 ? 5.835 7.025 20.234 1.00 94.62 118 VAL A CA 1
ATOM 910 C C . VAL A 1 118 ? 5.059 6.586 21.466 1.00 94.62 118 VAL A C 1
ATOM 912 O O . VAL A 1 118 ? 5.045 7.317 22.454 1.00 94.62 118 VAL A O 1
ATOM 915 N N . VAL A 1 119 ? 4.474 5.396 21.399 1.00 97.50 119 VAL A N 1
ATOM 916 C CA . VAL A 1 119 ? 3.753 4.746 22.497 1.00 97.50 119 VAL A CA 1
ATOM 917 C C . VAL A 1 119 ? 4.278 3.327 22.703 1.00 97.50 119 VAL A C 1
ATOM 919 O O . VAL A 1 119 ? 4.880 2.738 21.801 1.00 97.50 119 VAL A O 1
ATOM 922 N N . SER A 1 120 ? 4.065 2.768 23.891 1.00 97.50 120 SER A N 1
ATOM 923 C CA . SER A 1 120 ? 4.409 1.375 24.203 1.00 97.50 120 SER A CA 1
ATOM 924 C C . SER A 1 120 ? 3.316 0.377 23.799 1.00 97.50 120 SER A C 1
ATOM 926 O O . SER A 1 120 ? 3.596 -0.808 23.616 1.00 97.50 120 SER A O 1
ATOM 928 N N . GLY A 1 121 ? 2.081 0.852 23.625 1.00 97.94 121 GLY A N 1
ATOM 929 C CA . GLY A 1 121 ? 0.924 0.041 23.264 1.00 97.94 121 GLY A CA 1
ATOM 930 C C . GLY A 1 121 ? -0.389 0.827 23.356 1.00 97.94 121 GLY A C 1
ATOM 931 O O . GLY A 1 121 ? -0.382 2.005 23.721 1.00 97.94 121 GLY A O 1
ATOM 932 N N . PRO A 1 122 ? -1.536 0.188 23.068 1.00 98.12 122 PRO A N 1
ATOM 933 C CA . PRO A 1 122 ? -2.819 0.886 22.953 1.00 98.12 122 PRO A CA 1
ATOM 934 C C . PRO A 1 122 ? -3.336 1.450 24.284 1.00 98.12 122 PRO A C 1
ATOM 936 O O . PRO A 1 122 ? -4.193 2.325 24.293 1.00 98.12 122 PRO A O 1
ATOM 939 N N . SER A 1 123 ? -2.807 1.024 25.434 1.00 97.81 123 SER A N 1
ATOM 940 C CA . SER A 1 123 ? -3.144 1.639 26.726 1.00 97.81 123 SER A CA 1
ATOM 941 C C . SER A 1 123 ? -2.717 3.108 26.843 1.00 97.81 123 SER A C 1
ATOM 943 O O . SER A 1 123 ? -3.225 3.812 27.711 1.00 97.81 123 SER A O 1
ATOM 945 N N . GLU A 1 124 ? -1.790 3.566 25.997 1.00 98.06 124 GLU A N 1
ATOM 946 C CA . GLU A 1 124 ? -1.308 4.953 25.950 1.00 98.06 124 GLU A CA 1
ATOM 947 C C . GLU A 1 124 ? -2.017 5.801 24.876 1.00 98.06 124 GLU A C 1
ATOM 949 O O . GLU A 1 124 ? -1.716 6.985 24.737 1.00 98.06 124 GLU A O 1
ATOM 954 N N . GLY A 1 125 ? -2.978 5.225 24.145 1.00 97.50 125 GLY A N 1
ATOM 955 C CA . GLY A 1 125 ? -3.699 5.891 23.059 1.00 97.50 125 GLY A CA 1
ATOM 956 C C . GLY A 1 125 ? -3.093 5.641 21.676 1.00 97.50 125 GLY A C 1
ATOM 957 O O . GLY A 1 125 ? -2.342 4.686 21.466 1.00 97.50 125 GLY A O 1
ATOM 958 N N . GLN A 1 126 ? -3.461 6.488 20.710 1.00 97.69 126 GLN A N 1
ATOM 959 C CA . GLN A 1 126 ? -2.918 6.427 19.352 1.00 97.69 126 GLN A CA 1
ATOM 960 C C . GLN A 1 126 ? -1.434 6.813 19.302 1.00 97.69 126 GLN A C 1
ATOM 962 O O . GLN A 1 126 ? -0.957 7.652 20.067 1.00 97.69 126 GLN A O 1
ATOM 967 N N . GLY A 1 127 ? -0.706 6.243 18.347 1.00 97.12 127 GLY A N 1
ATOM 968 C CA . GLY A 1 127 ? 0.718 6.506 18.182 1.00 97.12 127 GLY A CA 1
ATOM 969 C C . GLY A 1 127 ? 1.419 5.447 17.349 1.00 97.12 127 GLY A C 1
ATOM 970 O O . GLY A 1 127 ? 0.784 4.635 16.687 1.00 97.12 127 GLY A O 1
ATOM 971 N N . TYR A 1 128 ? 2.745 5.455 17.384 1.00 96.38 128 TYR A N 1
ATOM 972 C CA . TYR A 1 128 ? 3.587 4.423 16.793 1.00 96.38 128 TYR A CA 1
ATOM 973 C C . TYR A 1 128 ? 4.276 3.608 17.875 1.00 96.38 128 TYR A C 1
ATOM 975 O O . TYR A 1 128 ? 4.905 4.174 18.769 1.00 96.38 128 TYR A O 1
ATOM 983 N N . VAL A 1 129 ? 4.246 2.287 17.730 1.00 96.75 129 VAL A N 1
ATOM 984 C CA . VAL A 1 129 ? 5.084 1.390 18.525 1.00 96.75 129 VAL A CA 1
ATOM 985 C C . VAL A 1 129 ? 6.344 1.078 17.727 1.00 96.75 129 VAL A C 1
ATOM 987 O O . VAL A 1 129 ? 6.276 0.628 16.583 1.00 96.75 129 VAL A O 1
ATOM 990 N N . ASN A 1 130 ? 7.503 1.345 18.323 1.00 95.44 130 ASN A N 1
ATOM 991 C CA . ASN A 1 130 ? 8.806 1.102 17.708 1.00 95.44 130 ASN A CA 1
ATOM 992 C C . ASN A 1 130 ? 9.226 -0.365 17.857 1.00 95.44 130 ASN A C 1
ATOM 994 O O . ASN A 1 130 ? 9.073 -0.952 18.927 1.00 95.44 130 ASN A O 1
ATOM 998 N N . VAL A 1 131 ? 9.829 -0.925 16.808 1.00 95.31 131 VAL A N 1
ATOM 999 C CA . VAL A 1 131 ? 10.443 -2.259 16.827 1.00 95.31 131 VAL A CA 1
ATOM 1000 C C . VAL A 1 131 ? 11.810 -2.163 16.161 1.00 95.31 131 VAL A C 1
ATOM 1002 O O . VAL A 1 131 ? 11.899 -1.810 14.990 1.00 95.31 131 VAL A O 1
ATOM 1005 N N . ASP A 1 132 ? 12.873 -2.458 16.902 1.00 95.75 132 ASP A N 1
ATOM 1006 C CA . ASP A 1 132 ? 14.235 -2.430 16.368 1.00 95.75 132 ASP A CA 1
ATOM 1007 C C . ASP A 1 132 ? 14.654 -3.801 15.845 1.00 95.75 132 ASP A C 1
ATOM 1009 O O . ASP A 1 132 ? 14.493 -4.819 16.518 1.00 95.75 132 ASP A O 1
ATOM 1013 N N . TYR A 1 133 ? 15.231 -3.809 14.647 1.00 96.19 133 TYR A N 1
ATOM 1014 C CA . TYR A 1 133 ? 15.758 -4.994 13.985 1.00 96.19 133 TYR A CA 1
ATOM 1015 C C . TYR A 1 133 ? 17.202 -4.763 13.546 1.00 96.19 133 TYR A C 1
ATOM 1017 O O . TYR A 1 133 ? 17.507 -3.778 12.879 1.00 96.19 133 TYR A O 1
ATOM 1025 N N . ALA A 1 134 ? 18.103 -5.678 13.894 1.00 96.62 134 ALA A N 1
ATOM 1026 C CA . ALA A 1 134 ? 19.474 -5.648 13.402 1.00 96.62 134 ALA A CA 1
ATOM 1027 C C . ALA A 1 134 ? 19.576 -6.423 12.082 1.00 96.62 134 ALA A C 1
ATOM 1029 O O . ALA A 1 134 ? 19.312 -7.624 12.042 1.00 96.62 134 ALA A O 1
ATOM 1030 N N . ILE A 1 135 ? 20.003 -5.739 11.021 1.00 96.31 135 ILE A N 1
ATOM 1031 C CA . ILE A 1 135 ? 20.238 -6.336 9.702 1.00 96.31 135 ILE A CA 1
ATOM 1032 C C . ILE A 1 135 ? 21.281 -7.447 9.813 1.00 96.31 135 ILE A C 1
ATOM 1034 O O . ILE A 1 135 ? 22.343 -7.253 10.414 1.00 96.31 135 ILE A O 1
ATOM 1038 N N . SER A 1 136 ? 20.981 -8.606 9.231 1.00 94.69 136 SER A N 1
ATOM 1039 C CA . SER A 1 136 ? 21.789 -9.819 9.389 1.00 94.69 136 SER A CA 1
ATOM 1040 C C . SER A 1 136 ? 22.012 -10.616 8.102 1.00 94.69 136 SER A C 1
ATOM 1042 O O . SER A 1 136 ? 22.923 -11.446 8.073 1.00 94.69 136 SER A O 1
ATOM 1044 N N . GLN A 1 137 ? 21.232 -10.374 7.044 1.00 91.44 137 GLN A N 1
ATOM 1045 C CA . GLN A 1 137 ? 21.317 -11.115 5.777 1.00 91.44 137 GLN A CA 1
ATOM 1046 C C . GLN A 1 137 ? 21.858 -10.264 4.613 1.00 91.44 137 GLN A C 1
ATOM 1048 O O . GLN A 1 137 ? 22.223 -10.802 3.569 1.00 91.44 137 GLN A O 1
ATOM 1053 N N . SER A 1 138 ? 21.978 -8.952 4.805 1.00 90.12 138 SER A N 1
ATOM 1054 C CA . SER A 1 138 ? 22.355 -7.981 3.777 1.00 90.12 1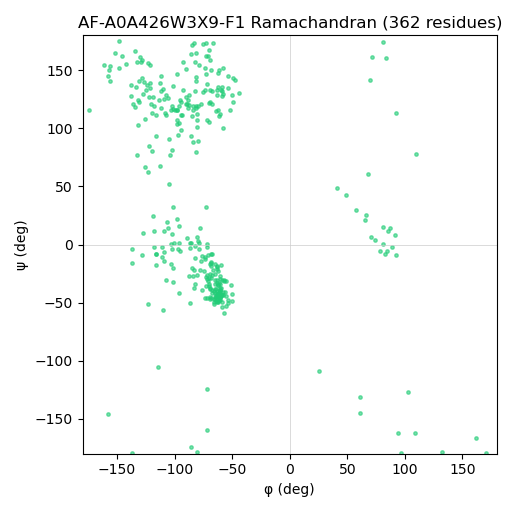38 SER A CA 1
ATOM 1055 C C . SER A 1 138 ? 23.802 -7.513 3.925 1.00 90.12 138 SER A C 1
ATOM 1057 O O . SER A 1 138 ? 24.065 -6.400 4.383 1.00 90.12 138 SER A O 1
ATOM 1059 N N . GLY A 1 139 ? 24.745 -8.366 3.509 1.00 83.31 139 GLY A N 1
ATOM 1060 C CA . GLY A 1 139 ? 26.163 -8.058 3.266 1.00 83.31 139 GLY A CA 1
ATOM 1061 C C . GLY A 1 139 ? 26.747 -6.866 4.043 1.00 83.31 139 GLY A C 1
ATOM 1062 O O . GLY A 1 139 ? 26.967 -6.936 5.251 1.00 83.31 139 GLY A O 1
ATOM 1063 N N . GLY A 1 140 ? 27.031 -5.764 3.338 1.00 83.12 140 GLY A N 1
ATOM 1064 C CA . GLY A 1 140 ? 27.683 -4.575 3.909 1.00 83.12 140 GLY A CA 1
ATOM 1065 C C . GLY A 1 140 ? 26.772 -3.645 4.727 1.00 83.12 140 GLY A C 1
ATOM 1066 O O . GLY A 1 140 ? 27.239 -2.633 5.256 1.00 83.12 140 GLY A O 1
ATOM 1067 N N . ALA A 1 141 ? 25.493 -3.991 4.868 1.00 90.94 141 ALA A N 1
ATOM 1068 C CA . ALA A 1 141 ? 24.561 -3.378 5.807 1.00 90.94 141 ALA A CA 1
ATOM 1069 C C . ALA A 1 141 ? 24.416 -4.176 7.117 1.00 90.94 141 ALA A C 1
ATOM 1071 O O . ALA A 1 141 ? 23.739 -3.701 8.031 1.00 90.94 141 ALA A O 1
ATOM 1072 N N . ASN A 1 142 ? 25.064 -5.340 7.246 1.00 92.94 142 ASN A N 1
ATOM 1073 C CA . ASN A 1 142 ? 25.011 -6.157 8.458 1.00 92.94 142 ASN A CA 1
ATOM 1074 C C . ASN A 1 142 ? 25.386 -5.358 9.715 1.00 92.94 142 ASN A C 1
ATOM 1076 O O . ASN A 1 142 ? 26.363 -4.609 9.744 1.00 92.94 142 ASN A O 1
ATOM 1080 N N . GLY A 1 143 ? 24.589 -5.531 10.768 1.00 92.19 143 GLY A N 1
ATOM 1081 C CA . GLY A 1 143 ? 24.727 -4.822 12.037 1.00 92.19 143 GLY A CA 1
ATOM 1082 C C . GLY A 1 143 ? 24.092 -3.429 12.071 1.00 92.19 143 GLY A C 1
ATOM 1083 O O . GLY A 1 143 ? 23.998 -2.851 13.154 1.00 92.19 143 GLY A O 1
ATOM 1084 N N . ARG A 1 144 ? 23.612 -2.877 10.943 1.00 92.44 144 ARG A N 1
ATOM 1085 C CA . ARG A 1 144 ? 22.769 -1.669 10.976 1.00 92.44 144 ARG A CA 1
ATOM 1086 C C . ARG A 1 144 ? 21.477 -1.987 11.732 1.00 92.44 144 ARG A C 1
ATOM 1088 O O . ARG A 1 144 ? 20.840 -3.002 11.463 1.00 92.44 144 ARG A O 1
ATOM 1095 N N . VAL A 1 145 ? 21.083 -1.112 12.653 1.00 94.25 145 VAL A N 1
ATOM 1096 C CA . VAL A 1 145 ? 19.818 -1.248 13.387 1.00 94.25 145 VAL A CA 1
ATOM 1097 C C . VAL A 1 145 ? 18.737 -0.453 12.666 1.00 94.25 145 VAL A C 1
ATOM 1099 O O . VAL A 1 145 ? 18.782 0.779 12.627 1.00 94.25 145 VAL A O 1
ATOM 1102 N N . CYS A 1 146 ? 17.784 -1.172 12.082 1.00 95.31 146 CYS A N 1
ATOM 1103 C CA . CYS A 1 146 ? 16.598 -0.629 11.452 1.00 95.31 146 CYS A CA 1
ATOM 1104 C C . CYS A 1 146 ? 15.473 -0.458 12.482 1.00 95.31 146 CYS A C 1
ATOM 1106 O O . CYS A 1 146 ? 14.997 -1.435 13.056 1.00 95.31 146 CYS A O 1
ATOM 1108 N N . ARG A 1 147 ? 15.008 0.777 12.665 1.00 95.00 147 ARG A N 1
ATOM 1109 C CA . ARG A 1 147 ? 13.801 1.135 13.405 1.00 95.00 147 ARG A CA 1
ATOM 1110 C C . ARG A 1 147 ? 12.590 0.925 12.506 1.00 95.00 147 ARG A C 1
ATOM 1112 O O . ARG A 1 147 ? 12.276 1.751 11.647 1.00 95.00 147 ARG A O 1
ATOM 1119 N N . LEU A 1 148 ? 11.907 -0.188 12.720 1.00 95.19 148 LEU A N 1
ATOM 1120 C CA . LEU A 1 148 ? 10.552 -0.409 12.236 1.00 95.19 148 LEU A CA 1
ATOM 1121 C C . LEU A 1 148 ? 9.560 0.265 13.191 1.00 95.19 148 LEU A C 1
ATOM 1123 O O . LEU A 1 148 ? 9.888 0.634 14.323 1.00 95.19 148 LEU A O 1
ATOM 1127 N N . SER A 1 149 ? 8.325 0.435 12.737 1.00 94.75 149 SER A N 1
ATOM 1128 C CA . SER A 1 149 ? 7.222 0.835 13.608 1.00 94.75 149 SER A CA 1
ATOM 1129 C C . SER A 1 149 ? 5.883 0.521 12.967 1.00 94.75 149 SER A C 1
ATOM 1131 O O . SER A 1 149 ? 5.778 0.464 11.745 1.00 94.75 149 SER A O 1
ATOM 1133 N N . TYR A 1 150 ? 4.864 0.329 13.792 1.00 96.00 150 TYR A N 1
ATOM 1134 C CA . TYR A 1 150 ? 3.494 0.124 13.338 1.00 96.00 150 TYR A CA 1
ATOM 1135 C C . TYR A 1 150 ? 2.555 1.088 14.069 1.00 96.00 150 TYR A C 1
ATOM 1137 O O . TYR A 1 150 ? 2.799 1.403 15.242 1.00 96.00 150 TYR A O 1
ATOM 1145 N N . PRO A 1 151 ? 1.525 1.613 13.387 1.00 96.50 151 PRO A N 1
ATOM 1146 C CA . PRO A 1 151 ? 0.609 2.554 13.999 1.00 96.50 151 PRO A CA 1
ATOM 1147 C C . PRO A 1 151 ? -0.463 1.844 14.833 1.00 96.50 151 PRO A C 1
ATOM 1149 O O . PRO A 1 151 ? -0.982 0.783 14.469 1.00 96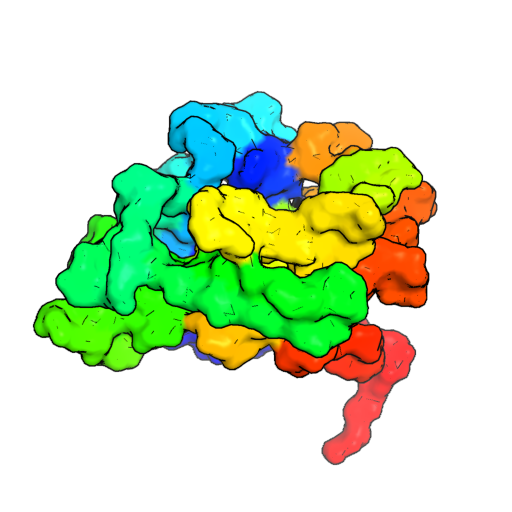.50 151 PRO A O 1
ATOM 1152 N N . ILE A 1 152 ? -0.823 2.502 15.928 1.00 98.06 152 ILE A N 1
ATOM 1153 C CA . ILE A 1 152 ? -2.080 2.350 16.647 1.00 98.06 152 ILE A CA 1
ATOM 1154 C C . ILE A 1 152 ? -2.925 3.563 16.273 1.00 98.06 152 ILE A C 1
ATOM 1156 O O . ILE A 1 152 ? -2.541 4.699 16.557 1.00 98.06 152 ILE A O 1
ATOM 1160 N N . ILE A 1 153 ? -4.047 3.323 15.603 1.00 98.19 153 ILE A N 1
ATOM 1161 C CA . ILE A 1 153 ? -4.908 4.371 15.047 1.00 98.19 153 ILE A CA 1
ATOM 1162 C C . ILE A 1 153 ? -6.164 4.490 15.904 1.00 98.19 153 ILE A C 1
ATOM 1164 O O . ILE A 1 153 ? -6.863 3.500 16.087 1.00 98.19 153 ILE A O 1
ATOM 1168 N N . GLU A 1 154 ? -6.498 5.681 16.394 1.00 98.12 154 GLU A N 1
ATOM 1169 C CA . GLU A 1 154 ? -7.822 5.911 16.978 1.00 98.12 154 GLU A CA 1
ATOM 1170 C C . GLU A 1 154 ? -8.847 6.126 15.859 1.00 98.12 154 GLU A C 1
ATOM 1172 O O . GLU A 1 154 ? -8.717 7.038 15.041 1.00 98.12 154 GLU A O 1
ATOM 1177 N N . SER A 1 155 ? -9.860 5.260 15.790 1.00 98.12 155 SER A N 1
ATOM 1178 C CA . SER A 1 155 ? -10.951 5.402 14.826 1.00 98.12 155 SER A CA 1
ATOM 1179 C C . SER A 1 155 ? -11.778 6.638 15.167 1.00 98.12 155 SER A C 1
ATOM 1181 O O . SER A 1 155 ? -12.390 6.709 16.232 1.00 98.12 155 SER A O 1
ATOM 1183 N N . SER A 1 156 ? -11.876 7.586 14.236 1.00 97.62 156 SER A N 1
ATOM 1184 C CA . SER A 1 156 ? -12.747 8.756 14.400 1.00 97.62 156 SER A CA 1
ATOM 1185 C C . SER A 1 156 ? -14.240 8.422 14.305 1.00 97.62 156 SER A C 1
ATOM 1187 O O . SER A 1 156 ? -15.073 9.269 14.621 1.00 97.62 156 SER A O 1
ATOM 1189 N N . TYR A 1 157 ? -14.586 7.194 13.903 1.00 98.31 157 TYR A N 1
ATOM 1190 C CA . TYR A 1 157 ? -15.960 6.702 13.892 1.00 98.31 157 TYR A CA 1
ATOM 1191 C C . TYR A 1 157 ? -16.364 6.094 15.241 1.00 98.31 157 TYR A C 1
ATOM 1193 O O . TYR A 1 157 ? -17.404 6.454 15.791 1.00 98.31 157 TYR A O 1
ATOM 1201 N N . SER A 1 158 ? -15.554 5.181 15.785 1.00 98.06 158 SER A N 1
ATOM 1202 C CA . SER A 1 158 ? -15.923 4.386 16.967 1.00 98.06 158 SER A CA 1
ATOM 1203 C C . SER A 1 158 ? -15.164 4.736 18.249 1.00 98.06 158 SER A C 1
ATOM 1205 O O . SER A 1 158 ? -15.560 4.284 19.324 1.00 98.06 158 SER A O 1
ATOM 1207 N N . GLY A 1 159 ? -14.065 5.491 18.162 1.00 98.06 159 GLY A N 1
ATOM 1208 C CA . GLY A 1 159 ? -13.142 5.746 19.275 1.00 98.06 159 GLY A CA 1
ATOM 1209 C C . GLY A 1 159 ? -12.311 4.527 19.696 1.00 98.06 159 GLY A C 1
ATOM 1210 O O . GLY A 1 159 ? -11.616 4.569 20.709 1.00 98.06 159 GLY A O 1
ATOM 1211 N N . LYS A 1 160 ? -12.389 3.408 18.961 1.00 98.38 160 LYS A N 1
ATOM 1212 C CA . LYS A 1 160 ? -11.550 2.230 19.217 1.00 98.38 160 LYS A CA 1
ATOM 1213 C C . LYS A 1 160 ? -10.116 2.488 18.764 1.00 98.38 160 LYS A C 1
ATOM 1215 O O . LYS A 1 160 ? -9.886 3.213 17.798 1.00 98.38 160 LYS A O 1
ATOM 1220 N N . LEU A 1 161 ? -9.165 1.822 19.412 1.00 98.69 161 LEU A N 1
ATOM 1221 C CA . LEU A 1 161 ? -7.761 1.850 19.021 1.00 98.69 161 LEU A CA 1
ATOM 1222 C C . LEU A 1 161 ? -7.450 0.635 18.149 1.00 98.69 161 LEU A C 1
ATOM 1224 O O . LEU A 1 161 ? -7.609 -0.509 18.567 1.00 98.69 161 LEU A O 1
ATOM 1228 N N . ILE A 1 162 ? -7.023 0.892 16.922 1.00 98.56 162 ILE A N 1
ATOM 1229 C CA . ILE A 1 162 ? -6.721 -0.104 15.904 1.00 98.56 162 ILE A CA 1
ATOM 1230 C C . ILE A 1 162 ? -5.215 -0.340 15.924 1.00 98.56 162 ILE A C 1
ATOM 1232 O O . ILE A 1 162 ? -4.450 0.407 15.313 1.00 98.56 162 ILE A O 1
ATOM 1236 N N . ASP A 1 163 ? -4.787 -1.355 16.669 1.00 97.94 163 ASP A N 1
ATOM 1237 C CA . ASP A 1 163 ? -3.402 -1.810 16.689 1.00 97.94 163 ASP A CA 1
ATOM 1238 C C . ASP A 1 163 ? -3.168 -2.693 15.457 1.00 97.94 163 ASP A C 1
ATOM 1240 O O . ASP A 1 163 ? -3.645 -3.825 15.370 1.00 97.94 163 ASP A O 1
ATOM 1244 N N . THR A 1 164 ? -2.427 -2.164 14.483 1.00 97.12 164 THR A N 1
ATOM 1245 C CA . THR A 1 164 ? -2.185 -2.839 13.195 1.00 97.12 164 THR A CA 1
ATOM 1246 C C . THR A 1 164 ? -1.332 -4.107 13.294 1.00 97.12 164 THR A C 1
ATOM 1248 O O . THR A 1 164 ? -1.226 -4.841 12.310 1.00 97.12 164 THR A O 1
ATOM 1251 N N . LYS A 1 165 ? -0.758 -4.393 14.469 1.00 96.50 165 LYS A N 1
ATOM 1252 C CA . LYS A 1 165 ? -0.081 -5.653 14.781 1.00 96.50 165 LYS A CA 1
ATOM 1253 C C . LYS A 1 165 ? -0.990 -6.638 15.513 1.00 96.50 165 LYS A C 1
ATOM 1255 O O . LYS A 1 165 ? -0.937 -7.831 15.229 1.00 96.50 165 LYS A O 1
ATOM 1260 N N . SER A 1 166 ? -1.776 -6.155 16.476 1.00 95.88 166 SER A N 1
ATOM 1261 C CA . SER A 1 166 ? -2.390 -7.024 17.496 1.00 95.88 166 SER A CA 1
ATOM 1262 C C . SER A 1 166 ? -3.922 -7.071 17.474 1.00 95.88 166 SER A C 1
ATOM 1264 O O . SER A 1 166 ? -4.508 -7.881 18.189 1.00 95.88 166 SER A O 1
ATOM 1266 N N . GLY A 1 167 ? -4.584 -6.230 16.674 1.00 96.69 167 GLY A N 1
ATOM 1267 C CA . GLY A 1 167 ? -6.041 -6.204 16.537 1.00 96.69 167 GLY A CA 1
ATOM 1268 C C . GLY A 1 167 ? -6.700 -4.975 17.166 1.00 96.69 167 GLY A C 1
ATOM 1269 O O . GLY A 1 167 ? -6.070 -3.949 17.416 1.00 96.69 167 GLY A O 1
ATOM 1270 N N . VAL A 1 168 ? -8.006 -5.054 17.415 1.00 98.62 168 VAL A N 1
ATOM 1271 C CA . VAL A 1 168 ? -8.777 -3.910 17.923 1.00 98.62 168 VAL A CA 1
ATOM 1272 C C . VAL A 1 168 ? -8.802 -3.887 19.450 1.00 98.62 168 VAL A C 1
ATOM 1274 O O . VAL A 1 168 ? -9.193 -4.856 20.102 1.00 98.62 168 VAL A O 1
ATOM 1277 N N . TRP A 1 169 ? -8.420 -2.749 20.026 1.00 98.62 169 TRP A N 1
ATOM 1278 C CA . TRP A 1 169 ? -8.418 -2.482 21.459 1.00 98.62 169 TRP A CA 1
ATOM 1279 C C . TRP A 1 169 ? -9.545 -1.522 21.847 1.00 98.62 169 TRP A C 1
ATOM 1281 O O . TRP A 1 169 ? -9.699 -0.433 21.289 1.00 98.62 169 TRP A O 1
ATOM 1291 N N . SER A 1 170 ? -10.333 -1.912 22.847 1.00 97.81 170 SER A N 1
ATOM 1292 C CA . SER A 1 170 ? -11.433 -1.106 23.381 1.00 97.81 170 SER A CA 1
ATOM 1293 C C . SER A 1 170 ? -11.744 -1.509 24.818 1.00 97.81 170 SER A C 1
ATOM 1295 O O . SER A 1 170 ? -11.740 -2.694 25.138 1.00 97.81 170 SER A O 1
ATOM 1297 N N . GLY A 1 171 ? -12.042 -0.545 25.692 1.00 96.00 171 GLY A N 1
ATOM 1298 C CA . GLY A 1 171 ? -12.400 -0.851 27.084 1.00 96.00 171 GLY A CA 1
ATOM 1299 C C . GLY A 1 171 ? -11.260 -1.463 27.911 1.00 96.00 171 GLY A C 1
ATOM 1300 O O . GLY A 1 171 ? -11.524 -2.171 28.877 1.00 96.00 171 GLY A O 1
ATOM 1301 N N . GLY A 1 172 ? -10.001 -1.204 27.537 1.00 97.25 172 GLY A N 1
ATOM 1302 C CA . GLY A 1 172 ? -8.821 -1.676 28.271 1.00 97.25 172 GLY A CA 1
ATOM 1303 C C . GLY A 1 172 ? -8.347 -3.089 27.915 1.00 97.25 172 GLY A C 1
ATOM 1304 O O . GLY A 1 172 ? -7.509 -3.625 28.635 1.00 97.25 172 GLY A O 1
ATOM 1305 N N . ALA A 1 173 ? -8.856 -3.687 26.833 1.00 98.19 173 ALA A N 1
ATOM 1306 C CA . ALA A 1 173 ? -8.396 -4.975 26.319 1.00 98.19 173 ALA A CA 1
ATOM 1307 C C . ALA A 1 173 ? -8.601 -5.091 24.797 1.00 98.19 173 ALA A C 1
ATOM 1309 O O . ALA A 1 173 ? -9.379 -4.339 24.204 1.00 98.19 173 ALA A O 1
ATOM 1310 N N . TYR A 1 174 ? -7.938 -6.070 24.173 1.00 98.44 174 TYR A N 1
ATOM 1311 C CA . TYR A 1 174 ? -8.266 -6.500 22.812 1.00 98.44 174 TYR A CA 1
ATOM 1312 C C . TYR A 1 174 ? -9.624 -7.205 22.804 1.00 98.44 174 TYR A C 1
ATOM 1314 O O . TYR A 1 174 ? -9.890 -8.057 23.652 1.00 98.44 174 TYR A O 1
ATOM 1322 N N . ASN A 1 175 ? -10.486 -6.850 21.855 1.00 97.31 175 ASN A N 1
ATOM 1323 C CA . ASN A 1 175 ? -11.882 -7.300 21.836 1.00 97.31 175 ASN A CA 1
ATOM 1324 C C . ASN A 1 175 ? -12.159 -8.462 20.861 1.00 97.31 175 ASN A C 1
ATOM 1326 O O . ASN A 1 175 ? -13.300 -8.901 20.752 1.00 97.31 175 ASN A O 1
ATOM 1330 N N . GLY A 1 176 ? -11.129 -8.961 20.170 1.00 96.50 176 GLY A N 1
ATOM 1331 C CA . GLY A 1 176 ? -11.223 -10.079 19.225 1.00 96.50 176 GLY A CA 1
ATOM 1332 C C . GLY A 1 176 ? -11.656 -9.705 17.802 1.00 96.50 176 GLY A C 1
ATOM 1333 O O . GLY A 1 176 ? -11.610 -10.567 16.932 1.00 96.50 176 GLY A O 1
ATOM 1334 N N . GLN A 1 177 ? -12.029 -8.448 17.543 1.00 97.12 177 GLN A N 1
ATOM 1335 C CA . GLN A 1 177 ? -12.302 -7.952 16.191 1.00 97.12 177 GLN A CA 1
ATOM 1336 C C . GLN A 1 177 ? -10.991 -7.919 15.385 1.00 97.12 177 GLN A C 1
ATOM 1338 O O . GLN A 1 177 ? -9.968 -7.422 15.878 1.00 97.12 177 GLN A O 1
ATOM 1343 N N . ASN A 1 178 ? -10.999 -8.449 14.157 1.00 96.94 178 ASN A N 1
ATOM 1344 C CA . ASN A 1 178 ? -9.783 -8.501 13.345 1.00 96.94 178 ASN A CA 1
ATOM 1345 C C . ASN A 1 178 ? -9.483 -7.152 12.692 1.00 96.94 178 ASN A C 1
ATOM 1347 O O . ASN A 1 178 ? -10.376 -6.360 12.382 1.00 96.94 178 ASN A O 1
ATOM 1351 N N . VAL A 1 179 ? -8.200 -6.948 12.406 1.00 98.31 179 VAL A N 1
ATOM 1352 C CA . VAL A 1 179 ? -7.714 -5.861 11.559 1.00 98.31 179 VAL A CA 1
ATOM 1353 C C . VAL A 1 179 ? -7.220 -6.459 10.246 1.00 98.31 179 VAL A C 1
ATOM 1355 O O . VAL A 1 179 ? -6.379 -7.356 10.249 1.00 98.31 179 VAL A O 1
ATOM 1358 N N . LYS A 1 180 ? -7.744 -5.968 9.122 1.00 98.44 180 LYS A N 1
ATOM 1359 C CA . LYS A 1 180 ? -7.334 -6.349 7.766 1.00 98.44 180 LYS A CA 1
ATOM 1360 C C . LYS A 1 180 ? -6.545 -5.211 7.143 1.00 98.44 180 LYS A C 1
ATOM 1362 O O . LYS A 1 180 ? -7.098 -4.147 6.875 1.00 98.44 180 LYS A O 1
ATOM 1367 N N . LEU A 1 181 ? -5.251 -5.419 6.927 1.00 98.12 181 LEU A N 1
ATOM 1368 C CA . LEU A 1 181 ? -4.360 -4.403 6.370 1.00 98.12 181 LEU A CA 1
ATOM 1369 C C . LEU A 1 181 ? -4.183 -4.622 4.863 1.00 98.12 181 LEU A C 1
ATOM 1371 O O . LEU A 1 181 ? -3.629 -5.636 4.445 1.00 98.12 181 LEU A O 1
ATOM 1375 N N . ILE A 1 182 ? -4.640 -3.669 4.052 1.00 98.56 182 ILE A N 1
ATOM 1376 C CA . ILE A 1 182 ? -4.538 -3.705 2.590 1.00 98.56 182 ILE A CA 1
ATOM 1377 C C . ILE A 1 182 ? -3.573 -2.618 2.132 1.00 98.56 182 ILE A C 1
ATOM 1379 O O . ILE A 1 182 ? -3.840 -1.429 2.301 1.00 98.56 182 ILE A O 1
ATOM 1383 N N . PHE A 1 183 ? -2.471 -3.009 1.501 1.00 98.56 183 PHE A N 1
ATOM 1384 C CA . PHE A 1 183 ? -1.575 -2.065 0.840 1.00 98.56 183 PHE A CA 1
ATOM 1385 C C . PHE A 1 183 ? -2.036 -1.848 -0.599 1.00 98.56 183 PHE A C 1
ATOM 1387 O O . PHE A 1 183 ? -2.149 -2.795 -1.372 1.00 98.56 183 PHE A O 1
ATOM 1394 N N . LEU A 1 184 ? -2.276 -0.591 -0.963 1.00 98.38 184 LEU A N 1
ATOM 1395 C CA . LEU A 1 184 ? -2.855 -0.200 -2.248 1.00 98.38 184 LEU A CA 1
ATOM 1396 C C . LEU A 1 184 ? -1.920 0.777 -2.987 1.00 98.38 184 LEU A C 1
ATOM 1398 O O . LEU A 1 184 ? -2.265 1.950 -3.134 1.00 98.38 184 LEU A O 1
ATOM 1402 N N . PRO A 1 185 ? -0.687 0.391 -3.357 1.00 97.81 185 PRO A N 1
ATOM 1403 C CA . PRO A 1 185 ? 0.258 1.296 -4.012 1.00 97.81 185 PRO A CA 1
ATOM 1404 C C . PRO A 1 185 ? -0.128 1.635 -5.461 1.00 97.81 185 PRO A C 1
ATOM 1406 O O . PRO A 1 185 ? -0.893 0.928 -6.111 1.00 97.81 185 PRO A O 1
ATOM 1409 N N . THR A 1 186 ? 0.466 2.709 -5.977 1.00 97.38 186 THR A N 1
ATOM 1410 C CA . THR A 1 186 ? 0.577 2.986 -7.423 1.00 97.38 186 THR A CA 1
ATOM 1411 C C . THR A 1 186 ? 1.777 2.229 -8.028 1.00 97.38 186 THR A C 1
ATOM 1413 O O . THR A 1 186 ? 2.560 1.660 -7.268 1.00 97.38 186 THR A O 1
ATOM 1416 N N . LEU A 1 187 ? 1.962 2.246 -9.355 1.00 97.94 187 LEU A N 1
ATOM 1417 C CA . LEU A 1 187 ? 3.120 1.663 -10.052 1.00 97.94 187 LEU A CA 1
ATOM 1418 C C . LEU A 1 187 ? 3.935 2.741 -10.776 1.00 97.94 187 LEU A C 1
ATOM 1420 O O . LEU A 1 187 ? 3.490 3.319 -11.762 1.00 97.94 187 LEU A O 1
ATOM 1424 N N . ASN A 1 188 ? 5.151 3.023 -10.311 1.00 97.19 188 ASN A N 1
ATOM 1425 C CA . ASN A 1 188 ? 6.008 4.029 -10.950 1.00 97.19 188 ASN A CA 1
ATOM 1426 C C . ASN A 1 188 ? 7.491 3.699 -10.818 1.00 97.19 188 ASN A C 1
ATOM 1428 O O . ASN A 1 188 ? 7.920 3.169 -9.798 1.00 97.19 188 ASN A O 1
ATOM 1432 N N . ASN A 1 189 ? 8.308 4.151 -11.761 1.00 95.50 189 ASN A N 1
ATOM 1433 C CA . ASN A 1 189 ? 9.738 4.312 -11.542 1.00 95.50 189 ASN A CA 1
ATOM 1434 C C . ASN A 1 189 ? 9.981 5.363 -10.442 1.00 95.50 189 ASN A C 1
ATOM 1436 O O . ASN A 1 189 ? 9.429 6.468 -10.485 1.00 95.50 189 ASN A O 1
ATOM 1440 N N . HIS A 1 190 ? 10.788 5.036 -9.430 1.00 93.88 190 HIS A N 1
ATOM 1441 C CA . HIS A 1 190 ? 11.167 6.020 -8.421 1.00 93.88 190 HIS A CA 1
ATOM 1442 C C . HIS A 1 190 ? 12.159 7.052 -8.958 1.00 93.88 190 HIS A C 1
ATOM 1444 O O . HIS A 1 190 ? 12.056 8.215 -8.573 1.00 93.88 190 HIS A O 1
ATOM 1450 N N . GLY A 1 191 ? 13.072 6.655 -9.841 1.00 87.88 191 GLY A N 1
ATOM 1451 C CA . GLY A 1 191 ? 14.055 7.544 -10.440 1.00 87.88 191 GLY A CA 1
ATOM 1452 C C . GLY A 1 191 ? 13.430 8.499 -11.456 1.00 87.88 191 GLY A C 1
ATOM 1453 O O . GLY A 1 191 ? 12.509 9.265 -11.161 1.00 87.88 191 GLY A O 1
ATOM 1454 N N . GLY A 1 192 ? 13.958 8.461 -12.671 1.00 85.06 192 GLY A N 1
ATOM 1455 C CA . GLY A 1 192 ? 13.453 9.220 -13.806 1.00 85.06 192 GLY A CA 1
ATOM 1456 C C . GLY A 1 192 ? 13.689 8.453 -15.100 1.00 85.06 192 GLY A C 1
ATOM 1457 O O . GLY A 1 192 ? 14.317 7.397 -15.078 1.00 85.06 192 GLY A O 1
ATOM 1458 N N . ALA A 1 193 ? 13.191 8.990 -16.214 1.00 83.56 193 ALA A N 1
ATOM 1459 C CA . ALA A 1 193 ? 13.360 8.396 -17.541 1.00 83.56 193 ALA A CA 1
ATOM 1460 C C . ALA A 1 193 ? 14.803 7.905 -17.781 1.00 83.56 193 ALA A C 1
ATOM 1462 O O . ALA A 1 193 ? 15.768 8.626 -17.506 1.00 83.56 193 ALA A O 1
ATOM 1463 N N . GLY A 1 194 ? 14.929 6.665 -18.251 1.00 80.19 194 GLY A N 1
ATOM 1464 C CA . GLY A 1 194 ? 16.193 6.071 -18.675 1.00 80.19 194 GLY A CA 1
ATOM 1465 C C . GLY A 1 194 ? 17.148 5.684 -17.548 1.00 80.19 194 GLY A C 1
ATOM 1466 O O . GLY A 1 194 ? 18.265 5.262 -17.840 1.00 80.19 194 GLY A O 1
ATOM 1467 N N . ASN A 1 195 ? 16.757 5.836 -16.278 1.00 82.38 195 ASN A N 1
ATOM 1468 C CA . ASN A 1 195 ? 17.644 5.594 -15.149 1.00 82.38 195 ASN A CA 1
ATOM 1469 C C . ASN A 1 195 ? 16.966 4.843 -14.000 1.00 82.38 195 ASN A C 1
ATOM 1471 O O . ASN A 1 195 ? 15.963 5.295 -13.437 1.00 82.38 195 ASN A O 1
ATOM 1475 N N . GLU A 1 196 ? 17.602 3.752 -13.576 1.00 82.50 196 GLU A N 1
ATOM 1476 C CA . GLU A 1 196 ? 17.327 3.158 -12.279 1.00 82.50 196 GLU A CA 1
ATOM 1477 C C . GLU A 1 196 ? 18.017 3.990 -11.199 1.00 82.50 196 GLU A C 1
ATOM 1479 O O . GLU A 1 196 ? 19.241 4.136 -11.196 1.00 82.50 196 GLU A O 1
ATOM 1484 N N . ASP A 1 197 ? 17.252 4.526 -10.252 1.00 85.69 197 ASP A N 1
ATOM 1485 C CA . ASP A 1 197 ? 17.868 5.097 -9.062 1.00 85.69 197 ASP A CA 1
ATOM 1486 C C . ASP A 1 197 ? 18.119 4.034 -7.984 1.00 85.69 197 ASP A C 1
ATOM 1488 O O . ASP A 1 197 ? 17.940 2.831 -8.177 1.00 85.69 197 ASP A O 1
ATOM 1492 N N . TYR A 1 198 ? 18.576 4.468 -6.814 1.00 85.31 198 TYR A N 1
ATOM 1493 C CA . TYR A 1 198 ? 18.872 3.560 -5.710 1.00 85.31 198 TYR A CA 1
ATOM 1494 C C . TYR A 1 198 ? 17.654 2.739 -5.253 1.00 85.31 198 TYR A C 1
ATOM 1496 O O . TYR A 1 198 ? 17.837 1.740 -4.568 1.00 85.31 198 TYR A O 1
ATOM 1504 N N . ALA A 1 199 ? 16.429 3.145 -5.606 1.00 87.88 199 ALA A N 1
ATOM 1505 C CA . ALA A 1 199 ? 15.207 2.689 -4.967 1.00 87.88 199 ALA A CA 1
ATOM 1506 C C . ALA A 1 199 ? 14.232 1.934 -5.884 1.00 87.88 199 ALA A C 1
ATOM 1508 O O . ALA A 1 199 ? 13.172 1.528 -5.395 1.00 87.88 199 ALA A O 1
ATOM 1509 N N . GLY A 1 200 ? 14.542 1.797 -7.177 1.00 93.44 200 GLY A N 1
ATOM 1510 C CA . GLY A 1 200 ? 13.789 0.970 -8.123 1.00 93.44 200 GLY A CA 1
ATOM 1511 C C . GLY A 1 200 ? 12.324 1.383 -8.314 1.00 93.44 200 GLY A C 1
ATOM 1512 O O . GLY A 1 200 ? 11.973 2.565 -8.258 1.00 93.44 200 GLY A O 1
ATOM 1513 N N . ALA A 1 201 ? 11.434 0.412 -8.525 1.00 95.25 201 ALA A N 1
ATOM 1514 C CA . ALA A 1 201 ? 10.010 0.694 -8.674 1.00 95.25 201 ALA A CA 1
ATOM 1515 C C . ALA A 1 201 ? 9.341 1.073 -7.335 1.00 95.25 201 ALA A C 1
ATOM 1517 O O . ALA A 1 201 ? 9.684 0.609 -6.247 1.00 95.25 201 ALA A O 1
ATOM 1518 N N . THR A 1 202 ? 8.358 1.960 -7.423 1.00 94.94 202 THR A N 1
ATOM 1519 C CA . THR A 1 202 ? 7.422 2.332 -6.363 1.00 94.94 202 THR A CA 1
ATOM 1520 C C . THR A 1 202 ? 6.164 1.505 -6.563 1.00 94.94 202 THR A C 1
ATOM 1522 O O . THR A 1 202 ? 5.423 1.782 -7.500 1.00 94.94 202 THR A O 1
ATOM 1525 N N . SER A 1 203 ? 5.990 0.483 -5.721 1.00 96.75 203 SER A N 1
ATOM 1526 C CA . SER A 1 203 ? 4.866 -0.463 -5.720 1.00 96.75 203 SER A CA 1
ATOM 1527 C C . SER A 1 203 ? 4.741 -1.118 -4.315 1.00 96.75 203 SER A C 1
ATOM 1529 O O . SER A 1 203 ? 4.989 -0.442 -3.309 1.00 96.75 203 SER A O 1
ATOM 1531 N N . ALA A 1 204 ? 4.332 -2.382 -4.195 1.00 97.50 204 ALA A N 1
ATOM 1532 C CA . ALA A 1 204 ? 3.926 -3.083 -2.975 1.00 97.50 204 ALA A CA 1
ATOM 1533 C C . ALA A 1 204 ? 5.002 -3.134 -1.893 1.00 97.50 204 ALA A C 1
ATOM 1535 O O . ALA A 1 204 ? 4.730 -2.741 -0.757 1.00 97.50 204 ALA A O 1
ATOM 1536 N N . VAL A 1 205 ? 6.237 -3.527 -2.220 1.00 97.19 205 VAL A N 1
ATOM 1537 C CA . VAL A 1 205 ? 7.335 -3.567 -1.241 1.00 97.19 205 VAL A CA 1
ATOM 1538 C C . VAL A 1 205 ? 7.611 -2.163 -0.717 1.00 97.19 205 VAL A C 1
ATOM 1540 O O . VAL A 1 205 ? 7.680 -1.942 0.493 1.00 97.19 205 VAL A O 1
ATOM 1543 N N . LYS A 1 206 ? 7.676 -1.178 -1.617 1.00 94.31 206 LYS A N 1
ATOM 1544 C CA . LYS A 1 206 ? 7.984 0.205 -1.248 1.00 94.31 206 LYS A CA 1
ATOM 1545 C C . LYS A 1 206 ? 6.888 0.872 -0.421 1.00 94.31 206 LYS A C 1
ATOM 1547 O O . LYS A 1 206 ? 7.181 1.778 0.353 1.00 94.31 206 LYS A O 1
ATOM 1552 N N . CYS A 1 207 ? 5.638 0.435 -0.541 1.00 94.50 207 CYS A N 1
ATOM 1553 C CA . CYS A 1 207 ? 4.517 1.043 0.173 1.00 94.50 207 CYS A CA 1
ATOM 1554 C C . CYS A 1 207 ? 4.675 0.972 1.710 1.00 94.50 207 CYS A C 1
ATOM 1556 O O . CYS A 1 207 ? 4.226 1.877 2.419 1.00 94.50 207 CYS A O 1
ATOM 1558 N N . HIS A 1 208 ? 5.405 -0.029 2.221 1.00 94.88 208 HIS A N 1
ATOM 1559 C CA . HIS A 1 208 ? 5.744 -0.179 3.644 1.00 94.88 208 HIS A CA 1
ATOM 1560 C C . HIS A 1 208 ? 6.611 0.965 4.185 1.00 94.88 208 HIS A C 1
ATOM 1562 O O . HIS A 1 208 ? 6.462 1.371 5.335 1.00 94.88 208 HIS A O 1
ATOM 1568 N N . LEU A 1 209 ? 7.485 1.538 3.352 1.00 91.56 209 LEU A N 1
ATOM 1569 C CA . LEU A 1 209 ? 8.383 2.629 3.745 1.00 91.56 209 LEU A CA 1
ATOM 1570 C C . LEU A 1 209 ? 7.601 3.891 4.142 1.00 91.56 209 LEU A C 1
ATOM 1572 O O . LEU A 1 209 ? 8.054 4.662 4.984 1.00 91.56 209 LEU A O 1
ATOM 1576 N N . GLY A 1 210 ? 6.429 4.101 3.539 1.00 86.25 210 GLY A N 1
ATOM 1577 C CA . GLY A 1 210 ? 5.514 5.191 3.881 1.00 86.25 210 GLY A CA 1
ATOM 1578 C C . GLY A 1 210 ? 4.560 4.865 5.032 1.00 86.25 210 GLY A C 1
ATOM 1579 O O . GLY A 1 210 ? 3.712 5.688 5.345 1.00 86.25 210 GLY A O 1
ATOM 1580 N N . PHE A 1 211 ? 4.645 3.674 5.631 1.00 90.56 211 PHE A N 1
ATOM 1581 C CA . PHE A 1 211 ? 3.790 3.260 6.751 1.00 90.56 211 PHE A CA 1
ATOM 1582 C C . PHE A 1 211 ? 4.505 3.310 8.105 1.00 90.56 211 PHE A C 1
ATOM 1584 O O . PHE A 1 211 ? 3.857 3.320 9.145 1.00 90.56 211 PHE A O 1
ATOM 1591 N N . VAL A 1 212 ? 5.839 3.373 8.102 1.00 89.94 212 VAL A N 1
ATOM 1592 C CA . VAL A 1 212 ? 6.650 3.490 9.319 1.00 89.94 212 VAL A CA 1
ATOM 1593 C C . VAL A 1 212 ? 6.898 4.952 9.698 1.00 89.94 212 VAL A C 1
ATOM 1595 O O . VAL A 1 212 ? 7.007 5.841 8.848 1.00 89.94 212 VAL A O 1
ATOM 1598 N N . ARG A 1 213 ? 7.063 5.211 10.994 1.00 87.69 213 ARG A N 1
ATOM 1599 C CA . ARG A 1 213 ? 7.534 6.490 11.531 1.00 87.69 213 ARG A CA 1
ATOM 1600 C C . ARG A 1 213 ? 9.033 6.662 11.290 1.00 87.69 213 ARG A C 1
ATOM 1602 O O . ARG A 1 213 ? 9.825 5.793 11.631 1.00 87.69 213 ARG A O 1
ATOM 1609 N N . GLY A 1 214 ? 9.432 7.837 10.796 1.00 78.62 214 GLY A N 1
ATOM 1610 C CA . GLY A 1 214 ? 10.842 8.251 10.774 1.00 78.62 214 GLY A CA 1
ATOM 1611 C C . GLY A 1 214 ? 11.719 7.430 9.825 1.00 78.62 214 GLY A C 1
ATOM 1612 O O . GLY A 1 214 ? 12.691 6.815 10.243 1.00 78.62 214 GLY A O 1
ATOM 1613 N N . ASN A 1 215 ? 11.406 7.455 8.531 1.00 78.94 215 ASN A N 1
ATOM 1614 C CA . ASN A 1 215 ? 12.001 6.561 7.535 1.00 78.94 215 ASN A CA 1
ATOM 1615 C C . ASN A 1 215 ? 13.484 6.847 7.165 1.00 78.94 215 ASN A C 1
ATOM 1617 O O . ASN A 1 215 ? 14.047 6.136 6.340 1.00 78.94 215 ASN A O 1
ATOM 1621 N N . TRP A 1 216 ? 14.139 7.861 7.751 1.00 83.19 216 TRP A N 1
ATOM 1622 C CA . TRP A 1 216 ? 15.553 8.188 7.483 1.00 83.19 216 TRP A CA 1
ATOM 1623 C C . TRP A 1 216 ? 16.460 7.982 8.709 1.00 83.19 216 TRP A C 1
ATOM 1625 O O . TRP A 1 216 ? 16.758 6.848 9.057 1.00 83.19 216 TRP A O 1
ATOM 1635 N N . SER A 1 217 ? 16.908 9.044 9.383 1.00 77.12 217 SER A N 1
ATOM 1636 C CA . SER A 1 217 ? 17.616 8.948 10.666 1.00 77.12 217 SER A CA 1
ATOM 1637 C C . SER A 1 217 ? 16.654 9.291 11.794 1.00 77.12 217 SER A C 1
ATOM 1639 O O . SER A 1 217 ? 15.888 10.248 11.692 1.00 77.12 217 SER A O 1
ATOM 1641 N N . THR A 1 218 ? 16.699 8.513 12.865 1.00 75.19 218 THR A N 1
ATOM 1642 C CA . THR A 1 218 ? 15.837 8.659 14.048 1.00 75.19 218 THR A CA 1
ATOM 1643 C C . THR A 1 218 ? 16.500 9.479 15.159 1.00 75.19 218 THR A C 1
ATOM 1645 O O . THR A 1 218 ? 15.856 9.786 16.159 1.00 75.19 218 THR A O 1
ATOM 1648 N N . GLY A 1 219 ? 17.776 9.854 14.990 1.00 76.44 219 GLY A N 1
ATOM 1649 C CA . GLY A 1 219 ? 18.543 10.658 15.948 1.00 76.44 219 GLY A CA 1
ATOM 1650 C C . GLY A 1 219 ? 19.076 9.896 17.168 1.00 76.44 219 GLY A C 1
ATOM 1651 O O . GLY A 1 219 ? 19.850 10.467 17.929 1.00 76.44 219 GLY A O 1
ATOM 1652 N N . ASP A 1 220 ? 18.722 8.618 17.335 1.00 83.94 220 ASP A N 1
ATOM 1653 C CA . ASP A 1 220 ? 19.127 7.765 18.466 1.00 83.94 220 ASP A CA 1
ATOM 1654 C C . ASP A 1 220 ? 20.139 6.665 18.077 1.00 83.94 220 ASP A C 1
ATOM 1656 O O . ASP A 1 220 ? 20.419 5.757 18.856 1.00 83.94 220 ASP A O 1
ATOM 1660 N N . GLY A 1 221 ? 20.704 6.751 16.868 1.00 83.62 221 GLY A N 1
ATOM 1661 C CA . GLY A 1 221 ? 21.633 5.762 16.314 1.00 83.62 221 GLY A CA 1
ATOM 1662 C C . GLY A 1 221 ? 20.964 4.666 15.479 1.00 83.62 221 GLY A C 1
ATOM 1663 O O . GLY A 1 221 ? 21.671 3.929 14.790 1.00 83.62 221 GLY A O 1
ATOM 1664 N N . THR A 1 222 ? 19.630 4.589 15.469 1.00 89.50 222 THR A N 1
ATOM 1665 C CA . THR A 1 222 ? 18.882 3.709 14.557 1.00 89.50 222 THR A CA 1
ATOM 1666 C C . THR A 1 222 ? 18.617 4.377 13.199 1.00 89.50 222 THR A C 1
ATOM 1668 O O . THR A 1 222 ? 18.784 5.588 13.014 1.00 89.50 222 THR A O 1
ATOM 1671 N N . LYS A 1 223 ? 18.249 3.571 12.200 1.00 91.25 223 LYS A N 1
ATOM 1672 C CA . LYS A 1 223 ? 17.898 4.013 10.842 1.00 91.25 223 LYS A CA 1
ATOM 1673 C C . LYS A 1 223 ? 16.475 3.578 10.514 1.00 91.25 223 LYS A C 1
ATOM 1675 O O . LYS A 1 223 ? 16.099 2.464 10.832 1.00 91.25 223 LYS A O 1
ATOM 1680 N N . GLY A 1 224 ? 15.680 4.417 9.865 1.00 91.94 224 GLY A N 1
ATOM 1681 C CA . GLY A 1 224 ? 14.442 3.965 9.233 1.00 91.94 224 GLY A CA 1
ATOM 1682 C C . GLY A 1 224 ? 14.736 3.105 8.001 1.00 91.94 224 GLY A C 1
ATOM 1683 O O . GLY A 1 224 ? 15.861 3.097 7.496 1.00 91.94 224 GLY A O 1
ATOM 1684 N N . ILE A 1 225 ? 13.713 2.415 7.491 1.00 93.44 225 ILE A N 1
ATOM 1685 C CA . ILE A 1 225 ? 13.842 1.450 6.386 1.00 93.44 225 ILE A CA 1
ATOM 1686 C C . ILE A 1 225 ? 14.604 2.043 5.186 1.00 93.44 225 ILE A C 1
ATOM 1688 O O . ILE A 1 225 ? 15.485 1.392 4.629 1.00 93.44 225 ILE A O 1
ATOM 1692 N N . HIS A 1 226 ? 14.322 3.294 4.813 1.00 90.69 226 HIS A N 1
ATOM 1693 C CA . HIS A 1 226 ? 14.984 3.960 3.690 1.00 90.69 226 HIS A CA 1
ATOM 1694 C C . HIS A 1 226 ? 16.492 4.129 3.920 1.00 90.69 226 HIS A C 1
ATOM 1696 O O . HIS A 1 226 ? 17.297 3.781 3.060 1.00 90.69 226 HIS A O 1
ATOM 1702 N N . ALA A 1 227 ? 16.893 4.653 5.082 1.00 91.19 227 ALA A N 1
ATOM 1703 C CA . ALA A 1 227 ? 18.304 4.888 5.386 1.00 91.19 227 ALA A CA 1
ATOM 1704 C C . ALA A 1 227 ? 19.073 3.586 5.638 1.00 91.19 227 ALA A C 1
ATOM 1706 O O . ALA A 1 227 ? 20.280 3.533 5.406 1.00 91.19 227 ALA A O 1
ATOM 1707 N N . THR A 1 228 ? 18.403 2.525 6.090 1.00 92.31 228 THR A N 1
ATOM 1708 C CA . THR A 1 228 ? 19.050 1.233 6.342 1.00 92.31 228 THR A CA 1
ATOM 1709 C C . THR A 1 228 ? 19.770 0.703 5.103 1.00 92.31 228 THR A C 1
ATOM 1711 O O . THR A 1 228 ? 20.907 0.246 5.231 1.00 92.31 228 THR A O 1
ATOM 1714 N N . GLY A 1 229 ? 19.175 0.842 3.913 1.00 91.25 229 GLY A N 1
ATOM 1715 C CA . GLY A 1 229 ? 19.809 0.446 2.652 1.00 91.25 229 GLY A CA 1
ATOM 1716 C C . GLY A 1 229 ? 20.394 1.591 1.826 1.00 91.25 229 GLY A C 1
ATOM 1717 O O . GLY A 1 229 ? 21.418 1.399 1.176 1.00 91.25 229 GLY A O 1
ATOM 1718 N N . TYR A 1 230 ? 19.809 2.790 1.857 1.00 90.00 230 TYR A N 1
ATOM 1719 C CA . TYR A 1 230 ? 20.180 3.860 0.917 1.00 90.00 230 TYR A CA 1
ATOM 1720 C C . TYR A 1 230 ? 21.085 4.949 1.499 1.00 90.00 230 TYR A C 1
ATOM 1722 O O . TYR A 1 230 ? 21.512 5.837 0.766 1.00 90.00 230 TYR A O 1
ATOM 1730 N N . ASP A 1 231 ? 21.391 4.896 2.796 1.00 86.12 231 ASP A N 1
ATOM 1731 C CA . ASP A 1 231 ? 22.341 5.821 3.413 1.00 86.12 231 ASP A CA 1
ATOM 1732 C C . ASP A 1 231 ? 23.785 5.297 3.298 1.00 86.12 231 ASP A C 1
ATOM 1734 O O . ASP A 1 231 ? 24.092 4.159 3.690 1.00 86.12 231 ASP A O 1
ATOM 1738 N N . GLY A 1 232 ? 24.672 6.156 2.790 1.00 80.75 232 GLY A N 1
ATOM 1739 C CA . GLY A 1 232 ? 26.098 5.891 2.588 1.00 80.75 232 GLY A CA 1
ATOM 1740 C C . GLY A 1 232 ? 26.493 5.452 1.170 1.00 80.75 232 GLY A C 1
ATOM 1741 O O . GLY A 1 232 ? 25.675 5.360 0.261 1.00 80.75 232 GLY A O 1
ATOM 1742 N N . SER A 1 233 ? 27.795 5.205 0.991 1.00 83.12 233 SER A N 1
ATOM 1743 C CA . SER A 1 233 ? 28.375 4.652 -0.236 1.00 83.12 233 SER A CA 1
ATOM 1744 C C . SER A 1 233 ? 29.319 3.494 0.123 1.00 83.12 233 SER A C 1
ATOM 1746 O O . SER A 1 233 ? 30.259 3.722 0.890 1.00 83.12 233 SER A O 1
ATOM 1748 N N . PRO A 1 234 ? 29.118 2.282 -0.425 1.00 87.50 234 PRO A N 1
ATOM 1749 C CA . PRO A 1 234 ? 28.045 1.914 -1.354 1.00 87.50 234 PRO A CA 1
ATOM 1750 C C . PRO A 1 234 ? 26.667 1.820 -0.666 1.00 87.50 234 PRO A C 1
ATOM 1752 O O . PRO A 1 234 ? 26.580 1.732 0.561 1.00 87.50 234 PRO A O 1
ATOM 1755 N N . ILE A 1 235 ? 25.603 1.860 -1.474 1.00 92.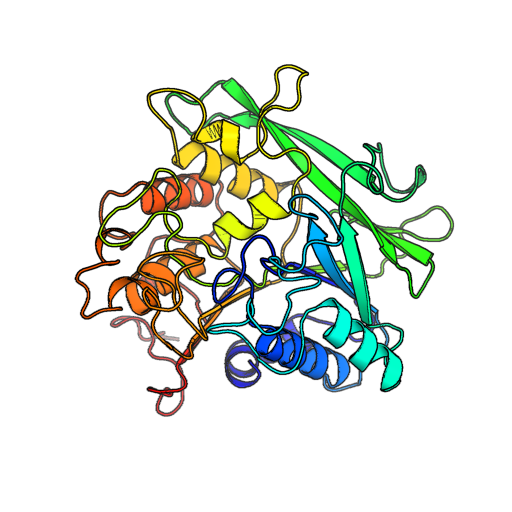75 235 ILE A N 1
ATOM 1756 C CA . ILE A 1 235 ? 24.225 1.559 -1.051 1.00 92.75 235 ILE A CA 1
ATOM 1757 C C . ILE A 1 235 ? 23.981 0.042 -1.037 1.00 92.75 235 ILE A C 1
ATOM 1759 O O . ILE A 1 235 ? 24.641 -0.697 -1.768 1.00 92.75 235 ILE A O 1
ATOM 1763 N N . TYR A 1 236 ? 22.995 -0.395 -0.253 1.00 95.06 236 TYR A N 1
ATOM 1764 C CA . TYR A 1 236 ? 22.588 -1.793 -0.075 1.00 95.06 236 TYR A CA 1
ATOM 1765 C C . TYR A 1 236 ? 21.055 -1.932 -0.179 1.00 95.06 236 TYR A C 1
ATOM 1767 O O . TYR A 1 236 ? 20.380 -2.026 0.852 1.00 95.06 236 TYR A O 1
ATOM 1775 N N . PRO A 1 237 ? 20.463 -1.896 -1.390 1.00 95.38 237 PRO A N 1
ATOM 1776 C CA . PRO A 1 237 ? 19.013 -2.030 -1.577 1.00 95.38 237 PRO A CA 1
ATOM 1777 C C . PRO A 1 237 ? 18.422 -3.304 -0.957 1.00 95.38 237 PRO A C 1
ATOM 1779 O O . PRO A 1 237 ? 17.309 -3.287 -0.435 1.00 95.38 237 PRO A O 1
ATOM 1782 N N . GLU A 1 238 ? 19.191 -4.390 -0.913 1.00 96.12 238 GLU A N 1
ATOM 1783 C CA . GLU A 1 238 ? 18.822 -5.628 -0.229 1.00 96.12 238 GLU A CA 1
ATOM 1784 C C . GLU A 1 238 ? 18.502 -5.423 1.260 1.00 96.12 238 GLU A C 1
ATOM 1786 O O . GLU A 1 238 ? 17.594 -6.065 1.775 1.00 96.12 238 GLU A O 1
ATOM 1791 N N . ALA A 1 239 ? 19.127 -4.453 1.936 1.00 96.75 239 ALA A N 1
ATOM 1792 C CA . ALA A 1 239 ? 18.844 -4.160 3.341 1.00 96.75 239 ALA A CA 1
ATOM 1793 C C . ALA A 1 239 ? 17.486 -3.469 3.538 1.00 96.75 239 ALA A C 1
ATOM 1795 O O . ALA A 1 239 ? 16.848 -3.635 4.581 1.00 96.75 239 ALA A O 1
ATOM 1796 N N . VAL A 1 240 ? 17.017 -2.717 2.534 1.00 96.38 240 VAL A N 1
ATOM 1797 C CA . VAL A 1 240 ? 15.638 -2.201 2.507 1.00 96.38 240 VAL A CA 1
ATOM 1798 C C . VAL A 1 240 ? 14.669 -3.368 2.385 1.00 96.38 240 VAL A C 1
ATOM 1800 O O . VAL A 1 240 ? 13.715 -3.450 3.157 1.00 96.38 240 VAL A O 1
ATOM 1803 N N . GLY A 1 241 ? 14.959 -4.289 1.465 1.00 97.25 241 GLY A N 1
ATOM 1804 C CA . GLY A 1 241 ? 14.206 -5.524 1.289 1.00 97.25 241 GLY A CA 1
ATOM 1805 C C . GLY A 1 241 ? 14.121 -6.350 2.568 1.00 97.25 241 GLY A C 1
ATOM 1806 O O . GLY A 1 241 ? 13.034 -6.670 3.031 1.00 97.25 241 GLY A O 1
ATOM 1807 N N . GLU A 1 242 ? 15.260 -6.634 3.194 1.00 97.69 242 GLU A N 1
ATOM 1808 C CA . GLU A 1 242 ? 15.333 -7.401 4.439 1.00 97.69 242 GLU A CA 1
ATOM 1809 C C . GLU A 1 242 ? 14.518 -6.743 5.559 1.00 97.69 242 GLU A C 1
ATOM 1811 O O . GLU A 1 242 ? 13.794 -7.424 6.282 1.00 97.69 242 GLU A O 1
ATOM 1816 N N . SER A 1 243 ? 14.579 -5.412 5.674 1.00 97.25 243 SER A N 1
ATOM 1817 C CA . SER A 1 243 ? 13.790 -4.663 6.658 1.00 97.25 243 SER A CA 1
ATOM 1818 C C . SER A 1 243 ? 12.284 -4.795 6.414 1.00 97.25 243 SER A C 1
ATOM 1820 O O . SER A 1 243 ? 11.523 -4.975 7.362 1.00 97.25 243 SER A O 1
ATOM 1822 N N . VAL A 1 244 ? 11.838 -4.724 5.154 1.00 97.50 244 VAL A N 1
ATOM 1823 C CA . VAL A 1 244 ? 10.424 -4.938 4.802 1.00 97.50 244 VAL A CA 1
ATOM 1824 C C . VAL A 1 244 ? 10.023 -6.394 5.037 1.00 97.50 244 VAL A C 1
ATOM 1826 O O . VAL A 1 244 ? 8.958 -6.648 5.592 1.00 97.50 244 VAL A O 1
ATOM 1829 N N . GLY A 1 245 ? 10.885 -7.345 4.680 1.00 97.50 245 GLY A N 1
ATOM 1830 C CA . GLY A 1 245 ? 10.668 -8.766 4.923 1.00 97.50 245 GLY A CA 1
ATOM 1831 C C . GLY A 1 245 ? 10.499 -9.085 6.411 1.00 97.50 245 GLY A C 1
ATOM 1832 O O . GLY A 1 245 ? 9.571 -9.795 6.795 1.00 97.50 245 GLY A O 1
ATOM 1833 N N . GLU A 1 246 ? 11.337 -8.498 7.268 1.00 97.44 246 GLU A N 1
ATOM 1834 C CA . GLU A 1 246 ? 11.186 -8.564 8.725 1.00 97.44 246 GLU A CA 1
ATOM 1835 C C . GLU A 1 246 ? 9.866 -7.937 9.193 1.00 97.44 246 GLU A C 1
ATOM 1837 O O . GLU A 1 246 ? 9.157 -8.516 10.016 1.00 97.44 246 GLU A O 1
ATOM 1842 N N . PHE A 1 247 ? 9.512 -6.770 8.650 1.00 97.19 247 PHE A N 1
ATOM 1843 C CA . PHE A 1 247 ? 8.295 -6.055 9.021 1.00 97.19 247 PHE A CA 1
ATOM 1844 C C . PHE A 1 247 ? 7.033 -6.882 8.735 1.00 97.19 247 PHE A C 1
ATOM 1846 O O . PHE A 1 247 ? 6.175 -7.006 9.606 1.00 97.19 247 PHE A O 1
ATOM 1853 N N . VAL A 1 248 ? 6.957 -7.505 7.557 1.00 96.94 248 VAL A N 1
ATOM 1854 C CA . VAL A 1 248 ? 5.841 -8.374 7.144 1.00 96.94 248 VAL A CA 1
ATOM 1855 C C . VAL A 1 248 ? 5.826 -9.707 7.900 1.00 96.94 248 VAL A C 1
ATOM 1857 O O . VAL A 1 248 ? 4.761 -10.262 8.147 1.00 96.94 248 VAL A O 1
ATOM 1860 N N . SER A 1 249 ? 6.987 -10.235 8.289 1.00 95.38 249 SER A N 1
ATOM 1861 C CA . SER A 1 249 ? 7.051 -11.545 8.954 1.00 95.38 249 SER A CA 1
ATOM 1862 C C . SER A 1 249 ? 6.762 -11.472 10.454 1.00 95.38 249 SER A C 1
ATOM 1864 O O . SER A 1 249 ? 6.191 -12.404 11.015 1.00 95.38 249 SER A O 1
ATOM 1866 N N . ASN A 1 250 ? 7.166 -10.381 11.118 1.00 95.69 250 ASN A N 1
ATOM 1867 C CA . ASN A 1 250 ? 7.238 -10.332 12.584 1.00 95.69 250 ASN A CA 1
ATOM 1868 C C . ASN A 1 250 ? 6.522 -9.136 13.229 1.00 95.69 250 ASN A C 1
ATOM 1870 O O . ASN A 1 250 ? 6.404 -9.081 14.461 1.00 95.69 250 ASN A O 1
ATOM 1874 N N . VAL A 1 251 ? 6.059 -8.157 12.445 1.00 95.88 251 VAL A N 1
ATOM 1875 C CA . VAL A 1 251 ? 5.515 -6.908 13.000 1.00 95.88 251 VAL A CA 1
ATOM 1876 C C . VAL A 1 251 ? 4.094 -6.630 12.543 1.00 95.88 251 VAL A C 1
ATOM 1878 O O . VAL A 1 251 ? 3.250 -6.390 13.394 1.00 95.88 251 VAL A O 1
ATOM 1881 N N . ILE A 1 252 ? 3.816 -6.665 11.246 1.00 94.62 252 ILE A N 1
ATOM 1882 C CA . ILE A 1 252 ? 2.469 -6.485 10.696 1.00 94.62 252 ILE A CA 1
ATOM 1883 C C . ILE A 1 252 ? 2.095 -7.693 9.848 1.00 94.62 252 ILE A C 1
ATOM 1885 O O . ILE A 1 252 ? 2.973 -8.365 9.325 1.00 94.62 252 ILE A O 1
ATOM 1889 N N . GLN A 1 253 ? 0.797 -7.940 9.671 1.00 88.31 253 GLN A N 1
ATOM 1890 C CA . GLN A 1 253 ? 0.296 -9.017 8.812 1.00 88.31 253 GLN A CA 1
ATOM 1891 C C . GLN A 1 253 ? -0.630 -8.446 7.733 1.00 88.31 253 GLN A C 1
ATOM 1893 O O . GLN A 1 253 ? -1.849 -8.379 7.919 1.00 88.31 253 GLN A O 1
ATOM 1898 N N . PRO A 1 254 ? -0.066 -7.977 6.607 1.00 95.94 254 PRO A N 1
ATOM 1899 C CA . PRO A 1 254 ? -0.848 -7.527 5.467 1.00 95.94 254 PRO A CA 1
ATOM 1900 C C . PRO A 1 254 ? -1.760 -8.645 4.970 1.00 95.94 254 PRO A C 1
ATOM 1902 O O . PRO A 1 254 ? -1.332 -9.774 4.759 1.00 95.94 254 PRO A O 1
ATOM 1905 N N . THR A 1 255 ? -3.037 -8.325 4.799 1.00 96.88 255 THR A N 1
ATOM 1906 C CA . THR A 1 255 ? -4.034 -9.242 4.240 1.00 96.88 255 THR A CA 1
ATOM 1907 C C . THR A 1 255 ? -3.872 -9.352 2.731 1.00 96.88 255 THR A C 1
ATOM 1909 O O . THR A 1 255 ? -4.053 -10.425 2.164 1.00 96.88 255 THR A O 1
ATOM 1912 N N . LEU A 1 256 ? -3.574 -8.226 2.079 1.00 95.88 256 LEU A N 1
ATOM 1913 C CA . LEU A 1 256 ? -3.572 -8.133 0.630 1.00 95.88 256 LEU A CA 1
ATOM 1914 C C . LEU A 1 256 ? -2.714 -6.965 0.144 1.00 95.88 256 LEU A C 1
ATOM 1916 O O . LEU A 1 256 ? -2.709 -5.885 0.745 1.00 95.88 256 LEU A O 1
ATOM 1920 N N . TYR A 1 257 ? -2.063 -7.165 -0.994 1.00 98.50 257 TYR A N 1
ATOM 1921 C CA . TYR A 1 257 ? -1.429 -6.119 -1.782 1.00 98.50 257 TYR A CA 1
ATOM 1922 C C . TYR A 1 257 ? -2.186 -5.956 -3.091 1.00 98.50 257 TYR A C 1
ATOM 1924 O O . TYR A 1 257 ? -2.467 -6.939 -3.773 1.00 98.50 257 TYR A O 1
ATOM 1932 N N . ILE A 1 258 ? -2.508 -4.715 -3.444 1.00 98.62 258 ILE A N 1
ATOM 1933 C CA . ILE A 1 258 ? -3.180 -4.383 -4.696 1.00 98.62 258 ILE A CA 1
ATOM 1934 C C . ILE A 1 258 ? -2.433 -3.228 -5.366 1.00 98.62 258 ILE A C 1
ATOM 1936 O O . ILE A 1 258 ? -2.584 -2.069 -4.980 1.00 98.62 258 ILE A O 1
ATOM 1940 N N . THR A 1 259 ? -1.637 -3.520 -6.389 1.00 98.69 259 THR A N 1
ATOM 1941 C CA . THR A 1 259 ? -0.961 -2.485 -7.174 1.00 98.69 259 THR A CA 1
ATOM 1942 C C . THR A 1 259 ? -1.925 -1.921 -8.208 1.00 98.69 259 THR A C 1
ATOM 1944 O O . THR A 1 259 ? -2.386 -2.625 -9.107 1.00 98.69 259 THR A O 1
ATOM 1947 N N . VAL A 1 260 ? -2.219 -0.629 -8.083 1.00 98.44 260 VAL A N 1
ATOM 1948 C CA . VAL A 1 260 ? -3.087 0.124 -8.988 1.00 98.44 260 VAL A CA 1
ATOM 1949 C C . VAL A 1 260 ? -2.227 0.815 -10.042 1.00 98.44 260 VAL A C 1
ATOM 1951 O O . VAL A 1 260 ? -1.681 1.891 -9.807 1.00 98.44 260 VAL A O 1
ATOM 1954 N N . ALA A 1 261 ? -2.141 0.205 -11.218 1.00 97.62 261 ALA A N 1
ATOM 1955 C CA . ALA A 1 261 ? -1.459 0.728 -12.395 1.00 97.62 261 ALA A CA 1
ATOM 1956 C C . ALA A 1 261 ? -2.483 1.246 -13.422 1.00 97.62 261 ALA A C 1
ATOM 1958 O O . ALA A 1 261 ? -2.474 0.857 -14.591 1.00 97.62 261 ALA A O 1
ATOM 1959 N N . GLU A 1 262 ? -3.396 2.120 -12.981 1.00 97.31 262 GLU A N 1
ATOM 1960 C CA . GLU A 1 262 ? -4.258 2.870 -13.911 1.00 97.31 262 GLU A CA 1
ATOM 1961 C C . GLU A 1 262 ? -3.383 3.716 -14.844 1.00 97.31 262 GLU A C 1
ATOM 1963 O O . GLU A 1 262 ? -3.531 3.682 -16.063 1.00 97.31 262 GLU A O 1
ATOM 1968 N N . TRP A 1 263 ? -2.379 4.359 -14.245 1.00 97.81 263 TRP A N 1
ATOM 1969 C CA . TRP A 1 263 ? -1.252 4.984 -14.917 1.00 97.81 263 TRP A CA 1
ATOM 1970 C C . TRP A 1 263 ? 0.053 4.431 -14.353 1.00 97.81 263 TRP A C 1
ATOM 1972 O O . TRP A 1 263 ? 0.224 4.377 -13.135 1.00 97.81 263 TRP A O 1
ATOM 1982 N N . SER A 1 264 ? 0.974 4.069 -15.242 1.00 97.50 264 SER A N 1
ATOM 1983 C CA . SER A 1 264 ? 2.319 3.608 -14.907 1.00 97.50 264 SER A CA 1
ATOM 1984 C C . SER A 1 264 ? 3.348 4.670 -15.275 1.00 97.50 264 SER A C 1
ATOM 1986 O O . SER A 1 264 ? 3.546 4.978 -16.452 1.00 97.50 264 SER A O 1
ATOM 1988 N N . GLY A 1 265 ? 4.004 5.258 -14.273 1.00 96.56 265 GLY A N 1
ATOM 1989 C CA . GLY A 1 265 ? 4.998 6.314 -14.476 1.00 96.56 265 GLY A CA 1
ATOM 1990 C C . GLY A 1 265 ? 6.385 5.771 -14.788 1.00 96.56 265 GLY A C 1
ATOM 1991 O O . GLY A 1 265 ? 7.198 5.593 -13.884 1.00 96.56 265 GLY A O 1
ATOM 1992 N N . TRP A 1 266 ? 6.683 5.540 -16.061 1.00 95.00 266 TRP A N 1
ATOM 1993 C CA . TRP A 1 266 ? 7.996 5.084 -16.533 1.00 95.00 266 TRP A CA 1
ATOM 1994 C C . TRP A 1 266 ? 9.094 6.140 -16.388 1.00 95.00 266 TRP A C 1
ATOM 1996 O O . TRP A 1 266 ? 10.217 5.848 -15.980 1.00 95.00 266 TRP A O 1
ATOM 2006 N N . GLY A 1 267 ? 8.740 7.397 -16.648 1.00 93.94 267 GLY A N 1
ATOM 2007 C CA . GLY A 1 267 ? 9.613 8.560 -16.536 1.00 93.94 267 GLY A CA 1
ATOM 2008 C C . GLY A 1 267 ? 9.645 9.152 -15.130 1.00 93.94 267 GLY A C 1
ATOM 2009 O O . GLY A 1 267 ? 10.371 10.117 -14.893 1.00 93.94 267 GLY A O 1
ATOM 2010 N N . GLY A 1 268 ? 8.856 8.596 -14.206 1.00 94.38 268 GLY A N 1
ATOM 2011 C CA . GLY A 1 268 ? 8.811 8.979 -12.802 1.00 94.38 268 GLY A CA 1
ATOM 2012 C C . GLY A 1 268 ? 7.393 9.177 -12.263 1.00 94.38 268 GLY A C 1
ATOM 2013 O O . GLY A 1 268 ? 6.385 9.037 -12.954 1.00 94.38 268 GLY A O 1
ATOM 2014 N N . ARG A 1 269 ? 7.325 9.561 -10.988 1.00 93.56 269 ARG A N 1
ATOM 2015 C CA . ARG A 1 269 ? 6.079 9.659 -10.203 1.00 93.56 269 ARG A CA 1
ATOM 2016 C C . ARG A 1 269 ? 5.305 10.961 -10.405 1.00 93.56 269 ARG A C 1
ATOM 2018 O O . ARG A 1 269 ? 4.130 11.025 -10.086 1.00 93.56 269 ARG A O 1
ATOM 2025 N N . THR A 1 270 ? 5.965 12.025 -10.854 1.00 94.31 270 THR A N 1
ATOM 2026 C CA . THR A 1 270 ? 5.396 13.385 -10.826 1.00 94.31 270 THR A CA 1
ATOM 2027 C C . THR A 1 270 ? 5.195 13.996 -12.206 1.00 94.31 270 THR A C 1
ATOM 2029 O O . THR A 1 270 ? 4.452 14.972 -12.330 1.00 94.31 270 THR A O 1
ATOM 2032 N N . TRP A 1 271 ? 5.849 13.456 -13.235 1.00 94.56 271 TRP A N 1
ATOM 2033 C CA . TRP A 1 271 ? 5.822 13.992 -14.591 1.00 94.56 271 TRP A CA 1
ATOM 2034 C C . TRP A 1 271 ? 4.744 13.297 -15.421 1.00 94.56 271 TRP A C 1
ATOM 2036 O O . TRP A 1 271 ? 4.875 12.123 -15.753 1.00 94.56 271 TRP A O 1
ATOM 2046 N N . THR A 1 272 ? 3.684 14.016 -15.784 1.00 95.50 272 THR A N 1
ATOM 2047 C CA . THR A 1 272 ? 2.538 13.436 -16.506 1.00 95.50 272 THR A CA 1
ATOM 2048 C C . THR A 1 272 ? 2.884 12.930 -17.907 1.00 95.50 272 THR A C 1
ATOM 2050 O O . THR A 1 272 ? 2.292 11.957 -18.358 1.00 95.50 272 THR A O 1
ATOM 2053 N N . GLY A 1 273 ? 3.860 13.548 -18.583 1.00 95.38 273 GLY A N 1
ATOM 2054 C CA . GLY A 1 273 ? 4.362 13.088 -19.886 1.00 95.38 273 GLY A CA 1
ATOM 2055 C C . GLY A 1 273 ? 5.289 11.870 -19.805 1.00 95.38 273 GLY A C 1
ATOM 2056 O O . GLY A 1 273 ? 5.612 11.292 -20.835 1.00 95.38 273 GLY A O 1
ATOM 2057 N N . GLY A 1 274 ? 5.699 11.487 -18.594 1.00 95.25 274 GLY A N 1
ATOM 2058 C CA . GLY A 1 274 ? 6.517 10.312 -18.300 1.00 95.25 274 GLY A CA 1
ATOM 2059 C C . GLY A 1 274 ? 5.690 9.148 -17.767 1.00 95.25 274 GLY A C 1
ATOM 2060 O O . GLY A 1 274 ? 6.155 8.431 -16.885 1.00 95.25 274 GLY A O 1
ATOM 2061 N N . ALA A 1 275 ? 4.444 9.012 -18.212 1.00 96.88 275 ALA A N 1
ATOM 2062 C CA . ALA A 1 275 ? 3.553 7.945 -17.789 1.00 96.88 275 ALA A CA 1
ATOM 2063 C C . ALA A 1 275 ? 2.702 7.444 -18.954 1.00 96.88 275 ALA A C 1
ATOM 2065 O O . ALA A 1 275 ? 2.450 8.168 -19.916 1.00 96.88 275 ALA A O 1
ATOM 2066 N N . GLU A 1 276 ? 2.248 6.204 -18.839 1.00 96.00 276 GLU A N 1
ATOM 2067 C CA . GLU A 1 276 ? 1.362 5.546 -19.793 1.00 96.00 276 GLU A CA 1
ATOM 2068 C C . GLU A 1 276 ? 0.136 5.005 -19.054 1.00 96.00 276 GLU A C 1
ATOM 2070 O O . GLU A 1 276 ? 0.258 4.520 -17.926 1.00 96.00 276 GLU A O 1
ATOM 2075 N N . GLN A 1 277 ? -1.051 5.121 -19.650 1.00 96.62 277 GLN A N 1
ATOM 2076 C CA . GLN A 1 277 ? -2.278 4.611 -19.044 1.00 96.62 277 GLN A CA 1
ATOM 2077 C C . GLN A 1 277 ? -2.360 3.103 -19.272 1.00 96.62 277 GLN A C 1
ATOM 2079 O O . GLN A 1 277 ? -2.907 2.650 -20.271 1.00 96.62 277 GLN A O 1
ATOM 2084 N N . THR A 1 278 ? -1.790 2.326 -18.356 1.00 96.00 278 THR A N 1
ATOM 2085 C CA . THR A 1 278 ? -1.710 0.867 -18.492 1.00 96.00 278 THR A CA 1
ATOM 2086 C C . THR A 1 278 ? -2.980 0.144 -18.057 1.00 96.00 278 THR A C 1
ATOM 2088 O O . THR A 1 278 ? -3.075 -1.059 -18.270 1.00 96.00 278 THR A O 1
ATOM 2091 N N . LYS A 1 279 ? -3.921 0.840 -17.398 1.00 95.81 279 LYS A N 1
ATOM 2092 C CA . LYS A 1 279 ? -5.228 0.313 -16.959 1.00 95.81 279 LYS A CA 1
ATOM 2093 C C . LYS A 1 279 ? -5.152 -1.105 -16.394 1.00 95.81 279 LYS A C 1
ATOM 2095 O O . LYS A 1 279 ? -5.903 -1.993 -16.790 1.00 95.81 279 LYS A O 1
ATOM 2100 N N . THR A 1 280 ? -4.206 -1.335 -15.494 1.00 96.50 280 THR A N 1
ATOM 2101 C CA . THR A 1 280 ? -3.952 -2.661 -14.936 1.00 96.50 280 THR A CA 1
ATOM 2102 C C . THR A 1 280 ? -4.054 -2.606 -13.425 1.00 96.50 280 THR A C 1
ATOM 2104 O O . THR A 1 280 ? -3.556 -1.687 -12.777 1.00 96.50 280 THR A O 1
ATOM 2107 N N . ILE A 1 281 ? -4.702 -3.606 -12.839 1.00 97.94 281 ILE A N 1
ATOM 2108 C CA . ILE A 1 281 ? -4.684 -3.814 -11.394 1.00 97.94 281 ILE A CA 1
ATOM 2109 C C . ILE A 1 281 ? -4.150 -5.213 -11.144 1.00 97.94 281 ILE A C 1
ATOM 2111 O O . ILE A 1 281 ? -4.669 -6.180 -11.704 1.00 97.94 281 ILE A O 1
ATOM 2115 N N . GLY A 1 282 ? -3.126 -5.295 -10.300 1.00 97.12 282 GLY A N 1
ATOM 2116 C CA . GLY A 1 282 ? -2.596 -6.558 -9.818 1.00 97.12 282 GLY A CA 1
ATOM 2117 C C . GLY A 1 282 ? -2.866 -6.752 -8.340 1.00 97.12 282 GLY A C 1
ATOM 2118 O O . GLY A 1 282 ? -2.847 -5.787 -7.579 1.00 97.12 282 GLY A O 1
ATOM 2119 N N . LEU A 1 283 ? -3.118 -7.992 -7.946 1.00 96.38 283 LEU A N 1
ATOM 2120 C CA . LEU A 1 283 ? -3.443 -8.397 -6.588 1.00 96.38 283 LEU A CA 1
ATOM 2121 C C . LEU A 1 283 ? -2.609 -9.619 -6.207 1.00 96.38 283 LEU A C 1
ATOM 2123 O O . LEU A 1 283 ? -2.461 -10.553 -6.992 1.00 96.38 283 LEU A O 1
ATOM 2127 N N . CYS A 1 284 ? -2.057 -9.608 -4.997 1.00 94.00 284 CYS A N 1
ATOM 2128 C CA . CYS A 1 284 ? -1.338 -10.747 -4.434 1.00 94.00 284 CYS A CA 1
ATOM 2129 C C . CYS A 1 284 ? -1.343 -10.685 -2.902 1.00 94.00 284 CYS A C 1
ATOM 2131 O O . CYS A 1 284 ? -1.388 -9.599 -2.319 1.00 94.00 284 CYS A O 1
ATOM 2133 N N . SER A 1 285 ? -1.225 -11.830 -2.233 1.00 93.38 285 SER A N 1
ATOM 2134 C CA . SER A 1 285 ? -0.918 -11.888 -0.797 1.00 93.38 285 SER A CA 1
ATOM 2135 C C . SER A 1 285 ? 0.563 -11.635 -0.496 1.00 93.38 285 SER A C 1
ATOM 2137 O O . SER A 1 285 ? 0.925 -11.387 0.650 1.00 93.38 285 SER A O 1
ATOM 2139 N N . GLU A 1 286 ? 1.427 -11.678 -1.512 1.00 94.50 286 GLU A N 1
ATOM 2140 C CA . GLU A 1 286 ? 2.876 -11.577 -1.368 1.00 94.50 286 GLU A CA 1
ATOM 2141 C C . GLU A 1 286 ? 3.431 -10.377 -2.156 1.00 94.50 286 GLU A C 1
ATOM 2143 O O . GLU A 1 286 ? 3.302 -10.313 -3.383 1.00 94.50 286 GLU A O 1
ATOM 2148 N N . PRO A 1 287 ? 4.100 -9.414 -1.497 1.00 97.25 287 PRO A N 1
ATOM 2149 C CA . PRO A 1 287 ? 4.469 -8.161 -2.145 1.00 97.25 287 PRO A CA 1
ATOM 2150 C C . PRO A 1 287 ? 5.595 -8.341 -3.166 1.00 97.25 287 PRO A C 1
ATOM 2152 O O . PRO A 1 287 ? 5.640 -7.600 -4.140 1.00 97.25 287 PRO A O 1
ATOM 2155 N N . VAL A 1 288 ? 6.491 -9.319 -2.969 1.00 98.19 288 VAL A N 1
ATOM 2156 C CA . VAL A 1 288 ? 7.608 -9.579 -3.893 1.00 98.19 288 VAL A CA 1
ATOM 2157 C C . VAL A 1 288 ? 7.120 -10.141 -5.221 1.00 98.19 288 VAL A C 1
ATOM 2159 O O . VAL A 1 288 ? 7.552 -9.652 -6.260 1.00 98.19 288 VAL A O 1
ATOM 2162 N N . ALA A 1 289 ? 6.206 -11.114 -5.199 1.00 97.75 289 ALA A N 1
ATOM 2163 C CA . ALA A 1 289 ? 5.638 -11.685 -6.417 1.00 97.75 289 ALA A CA 1
ATOM 2164 C C . ALA A 1 289 ? 4.880 -10.616 -7.220 1.00 97.75 289 ALA A C 1
ATOM 2166 O O . ALA A 1 289 ? 5.082 -10.481 -8.428 1.00 97.75 289 ALA A O 1
ATOM 2167 N N . LEU A 1 290 ? 4.075 -9.794 -6.533 1.00 98.00 290 LEU A N 1
ATOM 2168 C CA . LEU A 1 290 ? 3.346 -8.697 -7.164 1.00 98.00 290 LEU A CA 1
ATOM 2169 C C . LEU A 1 290 ? 4.284 -7.658 -7.781 1.00 98.00 290 LEU A C 1
ATOM 2171 O O . LEU A 1 290 ? 4.114 -7.291 -8.939 1.00 98.00 290 LEU A O 1
ATOM 2175 N N . ASP A 1 291 ? 5.289 -7.203 -7.034 1.00 98.19 291 ASP A N 1
ATOM 2176 C CA . ASP A 1 291 ? 6.249 -6.215 -7.524 1.00 98.19 291 ASP A CA 1
ATOM 2177 C C . ASP A 1 291 ? 7.098 -6.750 -8.666 1.00 98.19 291 ASP A C 1
ATOM 2179 O O . ASP A 1 291 ? 7.347 -6.019 -9.626 1.00 98.19 291 ASP A O 1
ATOM 2183 N N . TYR A 1 292 ? 7.493 -8.023 -8.597 1.00 98.00 292 TYR A N 1
ATOM 2184 C CA . TYR A 1 292 ? 8.226 -8.655 -9.678 1.00 98.00 292 TYR A CA 1
ATOM 2185 C C . TYR A 1 292 ? 7.404 -8.610 -10.969 1.00 98.00 292 TYR A C 1
ATOM 2187 O O . TYR A 1 292 ? 7.865 -8.118 -12.003 1.00 98.00 292 TYR A O 1
ATOM 2195 N N . TRP A 1 293 ? 6.167 -9.105 -10.896 1.00 96.81 293 TRP A N 1
ATOM 2196 C CA . TRP A 1 293 ? 5.297 -9.237 -12.054 1.00 96.81 293 TRP A CA 1
ATOM 2197 C C . TRP A 1 293 ? 4.900 -7.875 -12.632 1.00 96.81 293 TRP A C 1
ATOM 2199 O O . TRP A 1 293 ? 5.073 -7.624 -13.826 1.00 96.81 293 TRP A O 1
ATOM 2209 N N . MET A 1 294 ? 4.440 -6.957 -11.779 1.00 97.44 294 MET A N 1
ATOM 2210 C CA . MET A 1 294 ? 4.007 -5.624 -12.201 1.00 97.44 294 MET A CA 1
ATOM 2211 C C . MET A 1 294 ? 5.166 -4.813 -12.790 1.00 97.44 294 MET A C 1
ATOM 2213 O O . MET A 1 294 ? 4.979 -4.120 -13.790 1.00 97.44 294 MET A O 1
ATOM 2217 N N . ALA A 1 295 ? 6.378 -4.915 -12.238 1.00 96.44 295 ALA A N 1
ATOM 2218 C CA . ALA A 1 295 ? 7.530 -4.222 -12.808 1.00 96.44 295 ALA A CA 1
ATOM 2219 C C . ALA A 1 295 ? 7.937 -4.798 -14.169 1.00 96.44 295 ALA A C 1
ATOM 2221 O O . ALA A 1 295 ? 8.149 -4.034 -15.107 1.00 96.44 295 ALA A O 1
ATOM 2222 N N . LYS A 1 296 ? 8.013 -6.126 -14.300 1.00 95.69 296 LYS A N 1
ATOM 2223 C CA . LYS A 1 296 ? 8.468 -6.777 -1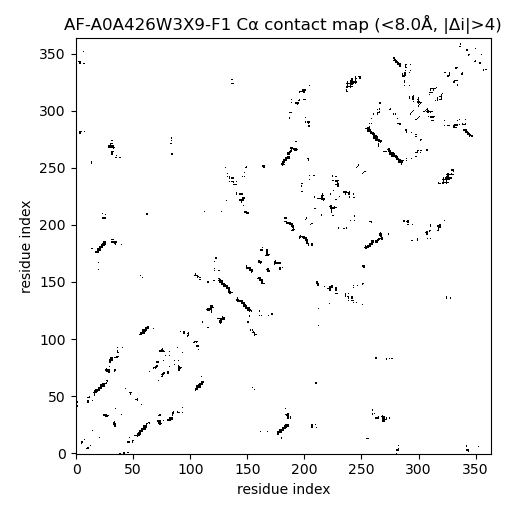5.535 1.00 95.69 296 LYS A CA 1
ATOM 2224 C C . LYS A 1 296 ? 7.479 -6.628 -16.686 1.00 95.69 296 LYS A C 1
ATOM 2226 O O . LYS A 1 296 ? 7.882 -6.296 -17.796 1.00 95.69 296 LYS A O 1
ATOM 2231 N N . TYR A 1 297 ? 6.198 -6.882 -16.426 1.00 95.38 297 TYR A N 1
ATOM 2232 C CA . TYR A 1 297 ? 5.199 -7.062 -17.482 1.00 95.38 297 TYR A CA 1
ATOM 2233 C C . TYR A 1 297 ? 4.318 -5.843 -17.718 1.00 95.38 297 TYR A C 1
ATOM 2235 O O . TYR A 1 297 ? 3.747 -5.732 -18.798 1.00 95.38 297 TYR A O 1
ATOM 2243 N N . ILE A 1 298 ? 4.221 -4.928 -16.748 1.00 96.12 298 ILE A N 1
ATOM 2244 C CA . ILE A 1 298 ? 3.399 -3.720 -16.879 1.00 96.12 298 ILE A CA 1
ATOM 2245 C C . ILE A 1 298 ? 4.279 -2.482 -16.997 1.00 96.12 298 ILE A C 1
ATOM 2247 O O . ILE A 1 298 ? 4.190 -1.771 -17.990 1.00 96.12 298 ILE A O 1
ATOM 2251 N N . LEU A 1 299 ? 5.167 -2.233 -16.029 1.00 95.50 299 LEU A N 1
ATOM 2252 C CA . LEU A 1 299 ? 6.022 -1.044 -16.059 1.00 95.50 299 LEU A CA 1
ATOM 2253 C C . LEU A 1 299 ? 7.109 -1.147 -17.136 1.00 95.50 299 LEU A C 1
ATOM 2255 O O . LEU A 1 299 ? 7.308 -0.200 -17.886 1.00 95.50 299 LEU A O 1
ATOM 2259 N N . GLY A 1 300 ? 7.795 -2.284 -17.243 1.00 93.69 300 GLY A N 1
ATOM 2260 C CA . GLY A 1 300 ? 8.913 -2.500 -18.163 1.00 93.69 300 GLY A CA 1
ATOM 2261 C C . GLY A 1 300 ? 8.601 -2.184 -19.634 1.00 93.69 300 GLY A C 1
ATOM 2262 O O . GLY A 1 300 ? 9.395 -1.469 -20.243 1.00 93.69 300 GLY A O 1
ATOM 2263 N N . PRO A 1 301 ? 7.471 -2.653 -20.206 1.00 94.19 301 PRO A N 1
ATOM 2264 C CA . PRO A 1 301 ? 7.117 -2.432 -21.614 1.00 94.19 301 PRO A CA 1
ATOM 2265 C C . PRO A 1 301 ? 6.653 -1.014 -21.969 1.00 94.19 301 PRO A C 1
ATOM 2267 O O . PRO A 1 301 ? 6.559 -0.694 -23.157 1.00 94.19 301 PRO A O 1
ATOM 2270 N N . THR A 1 302 ? 6.363 -0.166 -20.980 1.00 93.31 302 THR A N 1
ATOM 2271 C CA . THR A 1 302 ? 5.919 1.214 -21.232 1.00 93.31 302 THR A CA 1
ATOM 2272 C C . THR A 1 302 ? 6.930 2.009 -22.061 1.00 93.31 302 THR A C 1
ATOM 2274 O O . THR A 1 302 ? 8.136 1.732 -22.060 1.00 93.31 302 THR A O 1
ATOM 2277 N N . ASN A 1 303 ? 6.436 2.995 -22.814 1.00 91.06 303 ASN A N 1
ATOM 2278 C CA . ASN A 1 303 ? 7.237 3.765 -23.776 1.00 91.06 303 ASN A CA 1
ATOM 2279 C C . ASN A 1 303 ? 8.074 2.866 -24.721 1.00 91.06 303 ASN A C 1
ATOM 2281 O O . ASN A 1 303 ? 9.267 3.089 -24.965 1.00 91.06 303 ASN A O 1
ATOM 2285 N N . GLY A 1 304 ? 7.455 1.785 -25.206 1.00 87.12 304 GLY A N 1
ATOM 2286 C CA . GLY A 1 304 ? 8.084 0.814 -26.105 1.00 87.12 304 GLY A CA 1
ATOM 2287 C C . GLY A 1 304 ? 9.241 0.022 -25.485 1.00 87.12 304 GLY A C 1
ATOM 2288 O O . GLY A 1 304 ? 10.095 -0.471 -26.219 1.00 87.12 304 GLY A O 1
ATOM 2289 N N . GLY A 1 305 ? 9.316 -0.064 -24.154 1.00 84.00 305 GLY A N 1
ATOM 2290 C CA . GLY A 1 305 ? 10.343 -0.814 -23.425 1.00 84.00 305 GLY A CA 1
ATOM 2291 C C . GLY A 1 305 ? 11.685 -0.097 -23.261 1.00 84.00 305 GLY A C 1
ATOM 2292 O O . GLY A 1 305 ? 12.617 -0.648 -22.678 1.00 84.00 305 GLY A O 1
ATOM 2293 N N . SER A 1 306 ? 11.813 1.128 -23.768 1.00 79.75 306 SER A N 1
ATOM 2294 C CA . SER A 1 306 ? 13.092 1.849 -23.799 1.00 79.75 306 SER A CA 1
ATOM 2295 C C . SER A 1 306 ? 13.465 2.513 -22.468 1.00 79.75 306 SER A C 1
ATOM 2297 O O . SER A 1 306 ? 14.648 2.673 -22.177 1.00 79.75 306 SER A O 1
ATOM 2299 N N . GLU A 1 307 ? 12.474 2.856 -21.642 1.00 82.69 307 GLU A N 1
ATOM 2300 C CA . GLU A 1 307 ? 12.664 3.773 -20.508 1.00 82.69 307 GLU A CA 1
ATOM 2301 C C . GLU A 1 307 ? 12.439 3.153 -19.132 1.00 82.69 307 GLU A C 1
ATOM 2303 O O . GLU A 1 307 ? 12.695 3.823 -18.135 1.00 82.69 307 GLU A O 1
ATOM 2308 N N . ALA A 1 308 ? 11.947 1.916 -19.053 1.00 86.25 308 ALA A N 1
ATOM 2309 C CA . ALA A 1 308 ? 11.672 1.244 -17.782 1.00 86.25 308 ALA A CA 1
ATOM 2310 C C . ALA A 1 308 ? 12.121 -0.225 -17.744 1.00 86.25 308 ALA A C 1
ATOM 2312 O O . ALA A 1 308 ? 12.061 -0.846 -16.686 1.00 86.25 308 ALA A O 1
ATOM 2313 N N . SER A 1 309 ? 12.626 -0.789 -18.847 1.00 87.62 309 SER A N 1
ATOM 2314 C CA . SER A 1 309 ? 13.081 -2.189 -18.903 1.00 87.62 309 SER A CA 1
ATOM 2315 C C . SER A 1 309 ? 14.263 -2.502 -17.979 1.00 87.62 309 SER A C 1
ATOM 2317 O O . SER A 1 309 ? 14.456 -3.653 -17.604 1.00 87.62 309 SER A O 1
ATOM 2319 N N . TYR A 1 310 ? 15.025 -1.500 -17.530 1.00 88.62 310 TYR A N 1
ATOM 2320 C CA . TYR A 1 310 ? 16.059 -1.684 -16.501 1.00 88.62 310 TYR A CA 1
ATOM 2321 C C . TYR A 1 310 ? 15.485 -1.982 -15.105 1.00 88.62 310 TYR A C 1
ATOM 2323 O O . TYR A 1 310 ? 16.216 -2.459 -14.243 1.00 88.62 310 TYR A O 1
ATOM 2331 N N . LEU A 1 311 ? 14.191 -1.722 -14.876 1.00 92.88 311 LEU A N 1
ATOM 2332 C CA . LEU A 1 311 ? 13.474 -2.150 -13.672 1.00 92.88 311 LEU A CA 1
ATOM 2333 C C . LEU A 1 311 ? 12.993 -3.599 -13.766 1.00 92.88 311 LEU A C 1
ATOM 2335 O O . LEU A 1 311 ? 12.390 -4.078 -12.809 1.00 92.88 311 LEU A O 1
ATOM 2339 N N . ASP A 1 312 ? 13.242 -4.293 -14.883 1.00 94.19 312 ASP A N 1
ATOM 2340 C CA . ASP A 1 312 ? 12.943 -5.714 -15.004 1.00 94.19 312 ASP A CA 1
ATOM 2341 C C . ASP A 1 312 ? 13.751 -6.488 -13.942 1.00 94.19 312 ASP A C 1
ATOM 2343 O O . ASP A 1 312 ? 14.982 -6.559 -14.022 1.00 94.19 312 ASP A O 1
ATOM 2347 N N . PRO A 1 313 ? 13.076 -7.084 -12.947 1.00 95.19 313 PRO A N 1
ATOM 2348 C CA . PRO A 1 313 ? 13.702 -7.787 -11.836 1.00 95.19 313 PRO A CA 1
ATOM 2349 C C . PRO A 1 313 ? 14.336 -9.125 -12.243 1.00 95.19 313 PRO A C 1
ATOM 2351 O O . PRO A 1 313 ? 14.920 -9.796 -11.389 1.00 95.19 313 PRO A O 1
ATOM 2354 N N . SER A 1 314 ? 14.235 -9.549 -13.508 1.00 94.06 314 SER A N 1
ATOM 2355 C CA . SER A 1 314 ? 15.034 -10.649 -14.063 1.00 94.06 314 SER A CA 1
ATOM 2356 C C . SER A 1 314 ? 16.491 -10.245 -14.317 1.00 94.06 314 SER A C 1
ATOM 2358 O O . SER A 1 314 ? 17.368 -11.109 -14.297 1.00 94.06 314 SER A O 1
ATOM 2360 N N . ASN A 1 315 ? 16.760 -8.944 -14.467 1.00 93.12 315 ASN A N 1
ATOM 2361 C CA . ASN A 1 315 ? 18.097 -8.383 -14.629 1.00 93.12 315 ASN A CA 1
ATOM 2362 C C . ASN A 1 315 ? 18.696 -7.959 -13.283 1.00 93.12 315 ASN A C 1
ATOM 2364 O O . ASN A 1 315 ? 17.985 -7.665 -12.325 1.00 93.12 315 ASN A O 1
ATOM 2368 N N . GLU A 1 316 ? 20.024 -7.879 -13.213 1.00 92.31 316 GLU A N 1
ATOM 2369 C CA . GLU A 1 316 ? 20.707 -7.323 -12.042 1.00 92.31 316 GLU A CA 1
ATOM 2370 C C . GLU A 1 316 ? 20.484 -5.807 -11.954 1.00 92.31 316 GLU A C 1
ATOM 2372 O O . GLU A 1 316 ? 21.071 -5.031 -12.706 1.00 92.31 316 GLU A O 1
ATOM 2377 N N . CYS A 1 317 ? 19.629 -5.404 -11.015 1.00 93.06 317 CYS A N 1
ATOM 2378 C CA . CYS A 1 317 ? 19.214 -4.026 -10.764 1.00 93.06 317 CYS A CA 1
ATOM 2379 C C . CYS A 1 317 ? 18.969 -3.805 -9.253 1.00 93.06 317 CYS A C 1
ATOM 2381 O O . CYS A 1 317 ? 18.845 -4.761 -8.476 1.00 93.06 317 CYS A O 1
ATOM 2383 N N . ASN A 1 318 ? 18.936 -2.555 -8.788 1.00 94.44 318 ASN A N 1
ATOM 2384 C CA . ASN A 1 318 ? 18.662 -2.222 -7.380 1.00 94.44 318 ASN A CA 1
ATOM 2385 C C . ASN A 1 318 ? 17.268 -2.689 -6.935 1.00 94.44 318 ASN A C 1
ATOM 2387 O O . ASN A 1 318 ? 17.077 -3.101 -5.785 1.00 94.44 318 ASN A O 1
ATOM 2391 N N . PHE A 1 319 ? 16.302 -2.672 -7.850 1.00 96.19 319 PHE A N 1
ATOM 2392 C CA . PHE A 1 319 ? 14.962 -3.173 -7.612 1.00 96.19 319 PHE A CA 1
ATOM 2393 C C . PHE A 1 319 ? 14.980 -4.673 -7.305 1.00 96.19 319 PHE A C 1
ATOM 2395 O O . PHE A 1 319 ? 14.483 -5.084 -6.256 1.00 96.19 319 PHE A O 1
ATOM 2402 N N . ARG A 1 320 ? 15.661 -5.480 -8.132 1.00 97.00 320 ARG A N 1
ATOM 2403 C CA . ARG A 1 320 ? 15.862 -6.920 -7.892 1.00 97.00 320 ARG A CA 1
ATOM 2404 C C . ARG A 1 320 ? 16.510 -7.183 -6.534 1.00 97.00 320 ARG A C 1
ATOM 2406 O O . ARG A 1 320 ? 16.033 -8.049 -5.810 1.00 97.00 320 ARG A O 1
ATOM 2413 N N . LYS A 1 321 ? 17.545 -6.426 -6.157 1.00 96.62 321 LYS A N 1
ATOM 2414 C CA . LYS A 1 321 ? 18.206 -6.563 -4.842 1.00 96.62 321 LYS A CA 1
ATOM 2415 C C . LYS A 1 321 ? 17.251 -6.308 -3.680 1.00 96.62 321 LYS A C 1
ATOM 2417 O O . LYS A 1 321 ? 17.252 -7.052 -2.704 1.00 96.62 321 LYS A O 1
ATOM 2422 N N . THR A 1 322 ? 16.387 -5.301 -3.804 1.00 97.06 322 THR A N 1
ATOM 2423 C CA . THR A 1 322 ? 15.333 -5.044 -2.812 1.00 97.06 322 THR A CA 1
ATOM 2424 C C . THR A 1 322 ? 14.382 -6.241 -2.702 1.00 97.06 322 THR A C 1
ATOM 2426 O O . THR A 1 322 ? 14.079 -6.688 -1.599 1.00 97.06 322 THR A O 1
ATOM 2429 N N . LEU A 1 323 ? 13.956 -6.819 -3.829 1.00 98.06 323 LEU A N 1
ATOM 2430 C CA . LEU A 1 323 ? 13.112 -8.019 -3.828 1.00 98.06 323 LEU A CA 1
ATOM 2431 C C . LEU A 1 323 ? 13.820 -9.235 -3.205 1.00 98.06 323 LEU A C 1
ATOM 2433 O O . LEU A 1 323 ? 13.205 -9.961 -2.427 1.00 98.06 323 LEU A O 1
ATOM 2437 N N . GLN A 1 324 ? 15.117 -9.415 -3.474 1.00 97.62 324 GLN A N 1
ATOM 2438 C CA . GLN A 1 324 ? 15.937 -10.479 -2.884 1.00 97.62 324 GLN A CA 1
ATOM 2439 C C . GLN A 1 324 ? 16.021 -10.359 -1.361 1.00 97.62 324 GLN A C 1
ATOM 2441 O O . GLN A 1 324 ? 15.897 -11.364 -0.667 1.00 97.62 324 GLN A O 1
ATOM 2446 N N . GLY A 1 325 ? 16.178 -9.142 -0.833 1.00 97.25 325 GLY A N 1
ATOM 2447 C CA . GLY A 1 325 ? 16.181 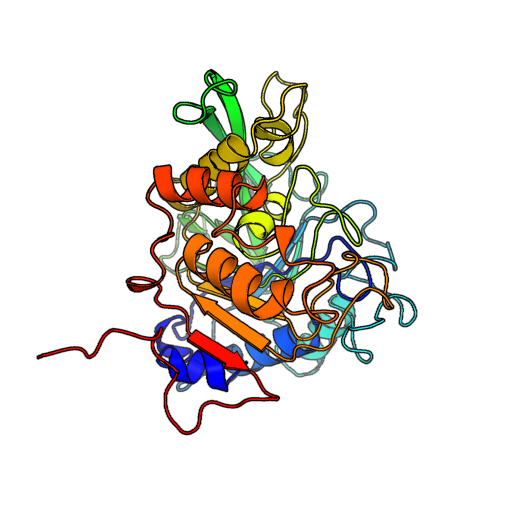-8.903 0.611 1.00 97.25 325 GLY A CA 1
ATOM 2448 C C . GLY A 1 325 ? 14.872 -9.326 1.284 1.00 97.25 325 GLY A C 1
ATOM 2449 O O . GLY A 1 325 ? 14.896 -9.987 2.319 1.00 97.25 325 GLY A O 1
ATOM 2450 N N . CYS A 1 326 ? 13.725 -9.003 0.675 1.00 97.38 326 CYS A N 1
ATOM 2451 C CA . CYS A 1 326 ? 12.418 -9.461 1.159 1.00 97.38 326 CYS A CA 1
ATOM 2452 C C . CYS A 1 326 ? 12.294 -10.992 1.083 1.00 97.38 326 CYS A C 1
ATOM 2454 O O . CYS A 1 326 ? 11.918 -11.641 2.060 1.00 97.38 326 CYS A O 1
ATOM 2456 N N . ASN A 1 327 ? 12.639 -11.576 -0.069 1.00 97.75 327 ASN A N 1
ATOM 2457 C CA . ASN A 1 327 ? 12.543 -13.015 -0.310 1.00 97.75 327 ASN A CA 1
ATOM 2458 C C . ASN A 1 327 ? 13.443 -13.828 0.641 1.00 97.75 327 ASN A C 1
ATOM 2460 O O . ASN A 1 327 ? 13.025 -14.879 1.119 1.00 97.75 327 ASN A O 1
ATOM 2464 N N . ALA A 1 328 ? 14.623 -13.316 1.008 1.00 96.75 328 ALA A N 1
ATOM 2465 C CA . ALA A 1 328 ? 15.517 -13.943 1.989 1.00 96.75 328 ALA A CA 1
ATOM 2466 C C . ALA A 1 328 ? 14.898 -14.057 3.399 1.00 96.75 328 ALA A C 1
ATOM 2468 O O . ALA A 1 328 ? 15.269 -14.935 4.184 1.00 96.75 328 ALA A O 1
ATOM 2469 N N . LYS A 1 329 ? 13.900 -13.217 3.700 1.00 96.75 329 LYS A N 1
ATOM 2470 C CA . LYS A 1 329 ? 13.077 -13.284 4.917 1.00 96.75 329 LYS A CA 1
ATOM 2471 C C . LYS A 1 329 ? 11.839 -14.171 4.768 1.00 96.75 329 LYS A C 1
ATOM 2473 O O . LYS A 1 329 ? 11.042 -14.240 5.694 1.00 96.75 329 LYS A O 1
ATOM 2478 N N . GLY A 1 330 ? 11.690 -14.863 3.638 1.00 95.56 330 GLY A N 1
ATOM 2479 C CA . GLY A 1 330 ? 10.548 -15.726 3.342 1.00 95.56 330 GLY A CA 1
ATOM 2480 C C . GLY A 1 330 ? 9.314 -14.976 2.845 1.00 95.56 330 GLY A C 1
ATOM 2481 O O . GLY A 1 330 ? 8.227 -15.542 2.852 1.00 95.56 330 GLY A O 1
ATOM 2482 N N . VAL A 1 331 ? 9.455 -13.713 2.429 1.00 96.56 331 VAL A N 1
ATOM 2483 C CA . VAL A 1 331 ? 8.328 -12.896 1.965 1.00 96.56 331 VAL A CA 1
ATOM 2484 C C . VAL A 1 331 ? 8.265 -12.906 0.442 1.00 96.56 331 VAL A C 1
ATOM 2486 O O . VAL A 1 331 ? 9.027 -12.199 -0.216 1.00 96.56 331 VAL A O 1
ATOM 2489 N N . GLY A 1 332 ? 7.317 -13.674 -0.099 1.00 95.38 332 GLY A N 1
ATOM 2490 C CA . GLY A 1 332 ? 7.037 -13.790 -1.528 1.00 95.38 332 GLY A CA 1
ATOM 2491 C C . GLY A 1 332 ? 8.083 -14.538 -2.340 1.00 95.38 332 GLY A C 1
ATOM 2492 O O . GLY A 1 332 ? 9.226 -14.688 -1.917 1.00 95.38 332 GLY A O 1
ATOM 2493 N N . THR A 1 333 ? 7.701 -14.999 -3.531 1.00 95.69 333 THR A N 1
ATOM 2494 C CA . THR A 1 333 ? 8.606 -15.694 -4.460 1.00 95.69 333 THR A CA 1
ATOM 2495 C C . THR A 1 333 ? 9.158 -14.770 -5.549 1.00 95.69 333 THR A C 1
ATOM 2497 O O . THR A 1 333 ? 8.489 -13.852 -6.021 1.00 95.69 333 THR A O 1
ATOM 2500 N N . MET A 1 334 ? 10.397 -15.037 -5.968 1.00 95.81 334 MET A N 1
ATOM 2501 C CA . MET A 1 334 ? 11.004 -14.465 -7.179 1.00 95.81 334 MET A CA 1
ATOM 2502 C C . MET A 1 334 ? 11.028 -15.466 -8.345 1.00 95.81 334 MET A C 1
ATOM 2504 O O . MET A 1 334 ? 11.535 -15.142 -9.420 1.00 95.81 334 MET A O 1
ATOM 2508 N N . ASN A 1 335 ? 10.517 -16.684 -8.138 1.00 95.06 335 ASN A N 1
ATOM 2509 C CA . ASN A 1 335 ? 10.363 -17.684 -9.184 1.00 95.06 335 ASN A CA 1
ATOM 2510 C C . ASN A 1 335 ? 9.038 -17.446 -9.916 1.00 95.06 335 ASN A C 1
ATOM 2512 O O . ASN A 1 335 ? 7.968 -17.675 -9.362 1.00 95.06 335 ASN A O 1
ATOM 2516 N N . GLU A 1 336 ? 9.108 -17.012 -11.174 1.00 92.69 336 GLU A N 1
ATOM 2517 C CA . GLU A 1 336 ? 7.927 -16.689 -11.988 1.00 92.69 336 GLU A CA 1
ATOM 2518 C C . GLU A 1 336 ? 6.940 -17.858 -12.119 1.00 92.69 336 GLU A C 1
ATOM 2520 O O . GLU A 1 336 ? 5.736 -17.633 -12.186 1.00 92.69 336 GLU A O 1
ATOM 2525 N N . GLY A 1 337 ? 7.425 -19.105 -12.103 1.00 91.00 337 GLY A N 1
ATOM 2526 C CA . GLY A 1 337 ? 6.570 -20.295 -12.171 1.00 91.00 337 GLY A CA 1
ATOM 2527 C C . GLY A 1 337 ? 5.790 -20.595 -10.885 1.00 91.00 337 GLY A C 1
ATOM 2528 O O . GLY A 1 337 ? 4.915 -21.456 -10.900 1.00 91.00 337 GLY A O 1
ATOM 2529 N N . GLU A 1 338 ? 6.107 -19.907 -9.786 1.00 92.50 338 GLU A N 1
ATOM 2530 C CA . GLU A 1 338 ? 5.464 -20.052 -8.473 1.00 92.50 338 GLU A CA 1
ATOM 2531 C C . GLU A 1 338 ? 4.600 -18.835 -8.105 1.00 92.50 338 GLU A C 1
ATOM 2533 O O . GLU A 1 338 ? 3.925 -18.848 -7.078 1.00 92.50 338 GLU A O 1
ATOM 2538 N N . MET A 1 339 ? 4.623 -17.768 -8.911 1.00 92.94 339 MET A N 1
ATOM 2539 C CA . MET A 1 339 ? 3.909 -16.528 -8.608 1.00 92.94 339 MET A CA 1
ATOM 2540 C C . MET A 1 339 ? 2.394 -16.718 -8.727 1.00 92.94 339 MET A C 1
ATOM 2542 O O . MET A 1 339 ? 1.872 -17.029 -9.797 1.00 92.94 339 MET A O 1
ATOM 2546 N N . LEU A 1 340 ? 1.682 -16.456 -7.631 1.00 88.50 340 LEU A N 1
ATOM 2547 C CA . LEU A 1 340 ? 0.220 -16.421 -7.580 1.00 88.50 340 LEU A CA 1
ATOM 2548 C C . LEU A 1 340 ? -0.247 -14.965 -7.579 1.00 88.50 340 LEU A C 1
ATOM 2550 O O . LEU A 1 340 ? -0.495 -14.374 -6.528 1.00 88.50 340 LEU A O 1
ATOM 2554 N N . VAL A 1 341 ? -0.296 -14.366 -8.767 1.00 87.19 341 VAL A N 1
ATOM 2555 C CA . VAL A 1 341 ? -0.691 -12.966 -8.950 1.00 87.19 341 VAL A CA 1
ATOM 2556 C C . VAL A 1 341 ? -1.950 -12.905 -9.806 1.00 87.19 341 VAL A C 1
ATOM 2558 O O . VAL A 1 341 ? -1.942 -13.310 -10.969 1.00 87.19 341 VAL A O 1
ATOM 2561 N N . ASP A 1 342 ? -3.023 -12.355 -9.246 1.00 90.12 342 ASP A N 1
ATOM 2562 C CA . ASP A 1 342 ? -4.245 -12.075 -9.990 1.00 90.12 342 ASP A CA 1
ATOM 2563 C C . ASP A 1 342 ? -4.099 -10.728 -10.694 1.00 90.12 342 ASP A C 1
ATOM 2565 O O . ASP A 1 342 ? -3.918 -9.691 -10.053 1.00 90.12 342 ASP A O 1
ATOM 2569 N N . ILE A 1 343 ? -4.174 -10.733 -12.024 1.00 87.81 343 ILE A N 1
ATOM 2570 C CA . ILE A 1 343 ? -4.028 -9.536 -12.855 1.00 87.81 343 ILE A CA 1
ATOM 2571 C C . ILE A 1 343 ? -5.275 -9.332 -13.699 1.00 87.81 343 ILE A C 1
ATOM 2573 O O . ILE A 1 343 ? -5.748 -10.252 -14.365 1.00 87.81 343 ILE A O 1
ATOM 2577 N N . TYR A 1 344 ? -5.751 -8.091 -13.741 1.00 89.00 344 TYR A N 1
ATOM 2578 C CA . TYR A 1 344 ? -6.732 -7.670 -14.728 1.00 89.00 344 TYR A CA 1
ATOM 2579 C C . TYR A 1 344 ? -6.228 -6.437 -15.483 1.00 89.00 344 TYR A C 1
ATOM 2581 O O . TYR A 1 344 ? -6.179 -5.338 -14.924 1.00 89.00 344 TYR A O 1
ATOM 2589 N N . ASP A 1 345 ? -5.859 -6.648 -16.747 1.00 87.38 345 ASP A N 1
ATOM 2590 C CA . ASP A 1 345 ? -5.581 -5.614 -17.748 1.00 87.38 345 ASP A CA 1
ATOM 2591 C C . ASP A 1 345 ? -6.895 -5.295 -18.481 1.00 87.38 345 ASP A C 1
ATOM 2593 O O . ASP A 1 345 ? -7.544 -6.181 -19.043 1.00 87.38 345 ASP A O 1
ATOM 2597 N N . TYR A 1 346 ? -7.330 -4.037 -18.424 1.00 83.94 346 TYR A N 1
ATOM 2598 C CA . TYR A 1 346 ? -8.591 -3.606 -19.028 1.00 83.94 346 TYR A CA 1
ATOM 2599 C C . TYR A 1 346 ? -8.510 -3.408 -20.547 1.00 83.94 346 TYR A C 1
ATOM 2601 O O . TYR A 1 346 ? -9.553 -3.466 -21.202 1.00 83.94 346 TYR A O 1
ATOM 2609 N N . ASP A 1 347 ? -7.317 -3.197 -21.104 1.00 81.94 347 ASP A N 1
ATOM 2610 C CA . ASP A 1 347 ? -7.108 -3.081 -22.549 1.00 81.94 347 ASP A CA 1
ATOM 2611 C C . ASP A 1 347 ? -6.882 -4.459 -23.195 1.00 81.94 347 ASP A C 1
ATOM 2613 O O . ASP A 1 347 ? -7.274 -4.671 -24.344 1.00 81.94 347 ASP A O 1
ATOM 2617 N N . ASN A 1 348 ? -6.357 -5.426 -22.435 1.00 77.69 348 ASN A N 1
ATOM 2618 C CA . ASN A 1 348 ? -6.198 -6.822 -22.859 1.00 77.69 348 ASN A CA 1
ATOM 2619 C C . ASN A 1 348 ? -6.860 -7.796 -21.866 1.00 77.69 348 ASN A C 1
ATOM 2621 O O . ASN A 1 348 ? -6.167 -8.582 -21.210 1.00 77.69 348 ASN A O 1
ATOM 2625 N N . PRO A 1 349 ? -8.202 -7.785 -21.739 1.00 69.00 349 PRO A N 1
ATOM 2626 C CA . PRO A 1 349 ? -8.880 -8.624 -20.764 1.00 69.00 349 PRO A CA 1
ATOM 2627 C C . PRO A 1 349 ? -8.634 -10.111 -21.066 1.00 69.00 349 PRO A C 1
ATOM 2629 O O . PRO A 1 349 ? -8.752 -10.531 -22.224 1.00 69.00 349 PRO A O 1
ATOM 2632 N N . PRO A 1 350 ? -8.333 -10.941 -20.049 1.00 58.28 350 PRO A N 1
ATOM 2633 C CA . PRO A 1 350 ? -8.183 -12.374 -20.252 1.00 58.28 350 PRO A CA 1
ATOM 2634 C C . PRO A 1 350 ? -9.483 -12.955 -20.822 1.00 58.28 350 PRO A C 1
ATOM 2636 O O . PRO A 1 350 ? -10.577 -12.640 -20.351 1.00 58.28 350 PRO A O 1
ATOM 2639 N N . ALA A 1 351 ? -9.375 -13.816 -21.837 1.00 49.72 351 ALA A N 1
ATOM 2640 C CA . ALA A 1 351 ? -10.498 -14.351 -22.615 1.00 49.72 351 ALA A CA 1
ATOM 2641 C C . ALA A 1 351 ? -11.361 -15.398 -21.863 1.00 49.72 351 ALA A C 1
ATOM 2643 O O . ALA A 1 351 ? -11.950 -16.272 -22.496 1.00 49.72 351 ALA A O 1
ATOM 2644 N N . ASN A 1 352 ? -11.487 -15.260 -20.536 1.00 44.12 352 ASN A N 1
ATOM 2645 C CA . ASN A 1 352 ? -11.914 -16.217 -19.503 1.00 44.12 352 ASN A CA 1
ATOM 2646 C C . ASN A 1 352 ? -10.730 -16.982 -18.875 1.00 44.12 352 ASN A C 1
ATOM 2648 O O . ASN A 1 352 ? -10.114 -17.820 -19.528 1.00 44.12 352 ASN A O 1
ATOM 2652 N N . ASN A 1 353 ? -10.494 -16.715 -17.581 1.00 37.41 353 ASN A N 1
ATOM 2653 C CA . ASN A 1 353 ? -9.396 -17.173 -16.707 1.00 37.41 353 ASN A CA 1
ATOM 2654 C C . ASN A 1 353 ? -8.001 -16.592 -17.028 1.00 37.41 353 ASN A C 1
ATOM 2656 O O . ASN A 1 353 ? -7.682 -16.375 -18.197 1.00 37.41 353 ASN A O 1
ATOM 2660 N N . PRO A 1 354 ? -7.183 -16.279 -15.997 1.00 40.84 354 PRO A N 1
ATOM 2661 C CA . PRO A 1 354 ? -5.911 -15.587 -16.185 1.00 40.84 354 PRO A CA 1
ATOM 2662 C C . PRO A 1 354 ? -4.965 -16.415 -17.059 1.00 40.84 354 PRO A C 1
ATOM 2664 O O . PRO A 1 354 ? -5.013 -17.649 -17.006 1.00 40.84 354 PRO A O 1
ATOM 2667 N N . PRO A 1 355 ? -4.066 -15.779 -17.830 1.00 37.84 355 PRO A N 1
ATOM 2668 C CA . PRO A 1 355 ? -2.909 -16.492 -18.325 1.00 37.84 355 PRO A CA 1
ATOM 2669 C C . PRO A 1 355 ? -2.121 -16.950 -17.097 1.00 37.84 355 PRO A C 1
ATOM 2671 O O . PRO A 1 355 ? -1.534 -16.143 -16.380 1.00 37.84 355 PRO A O 1
ATOM 2674 N N . SER A 1 356 ? -2.107 -18.259 -16.849 1.00 39.41 356 SER A N 1
ATOM 2675 C CA . SER A 1 356 ? -0.982 -18.857 -16.142 1.00 39.41 356 SER A CA 1
ATOM 2676 C C . SER A 1 356 ? 0.298 -18.365 -16.829 1.00 39.41 356 SER A C 1
ATOM 2678 O O . SER A 1 356 ? 0.296 -18.241 -18.066 1.00 39.41 356 SER A O 1
ATOM 2680 N N . PRO A 1 357 ? 1.388 -18.096 -16.087 1.00 38.31 357 PRO A N 1
ATOM 2681 C CA . PRO A 1 357 ? 2.684 -17.898 -16.721 1.00 38.31 357 PRO A CA 1
ATOM 2682 C C . PRO A 1 357 ? 2.906 -19.045 -17.720 1.00 38.31 357 PRO A C 1
ATOM 2684 O O . PRO A 1 357 ? 2.446 -20.167 -17.466 1.00 38.31 357 PRO A O 1
ATOM 2687 N N . PRO A 1 358 ? 3.507 -18.791 -18.894 1.00 36.19 358 PRO A N 1
ATOM 2688 C CA . PRO A 1 358 ? 3.652 -19.809 -19.923 1.00 36.19 358 PRO A CA 1
ATOM 2689 C C . PRO A 1 358 ? 4.423 -21.009 -19.355 1.00 36.19 358 PRO A C 1
ATOM 2691 O O . PRO A 1 358 ? 5.643 -20.982 -19.238 1.00 36.19 358 PRO A O 1
ATOM 2694 N N . GLY A 1 359 ? 3.673 -22.053 -18.989 1.00 34.03 359 GLY A N 1
ATOM 2695 C CA . GLY A 1 359 ? 4.173 -23.267 -18.353 1.00 34.03 359 GLY A CA 1
ATOM 2696 C C . GLY A 1 359 ? 3.776 -23.416 -16.883 1.00 34.03 359 GLY A C 1
ATOM 2697 O O . GLY A 1 359 ? 4.609 -23.225 -16.011 1.00 34.03 359 GLY A O 1
ATOM 2698 N N . ASN A 1 360 ? 2.534 -23.828 -16.610 1.00 32.19 360 ASN A N 1
ATOM 2699 C CA . ASN A 1 360 ? 2.264 -25.021 -15.793 1.00 32.19 360 ASN A CA 1
ATOM 2700 C C . ASN A 1 360 ? 0.763 -25.337 -15.760 1.00 32.19 360 ASN A C 1
ATOM 2702 O O . ASN A 1 360 ? -0.063 -24.582 -15.256 1.00 32.19 360 ASN A O 1
ATOM 2706 N N . VAL A 1 361 ? 0.432 -26.494 -16.329 1.00 28.34 361 VAL A N 1
ATOM 2707 C CA . VAL A 1 361 ? -0.864 -27.160 -16.210 1.00 28.34 361 VAL A CA 1
ATOM 2708 C C . VAL A 1 361 ? -0.851 -27.903 -14.877 1.00 28.34 361 VAL A C 1
ATOM 2710 O O . VAL A 1 361 ? -0.018 -28.787 -14.687 1.00 28.34 361 VAL A O 1
ATOM 2713 N N . ASN A 1 362 ? -1.763 -27.569 -13.963 1.00 25.61 362 ASN A N 1
ATOM 2714 C CA . ASN A 1 362 ? -1.997 -28.379 -12.768 1.00 25.61 362 ASN A CA 1
ATOM 2715 C C . ASN A 1 362 ? -2.497 -29.771 -13.192 1.00 25.61 362 ASN A C 1
ATOM 2717 O O . ASN A 1 362 ? -3.570 -29.898 -13.785 1.00 25.61 362 ASN A O 1
ATOM 2721 N N . VAL A 1 363 ? -1.715 -30.810 -12.894 1.00 25.55 363 VAL A N 1
ATOM 2722 C CA . VAL A 1 363 ? -2.148 -32.210 -12.957 1.00 25.55 363 VAL A CA 1
ATOM 2723 C C . VAL A 1 363 ? -2.528 -32.638 -11.539 1.00 25.55 363 VAL A C 1
ATOM 2725 O O . VAL A 1 363 ? -1.642 -32.805 -10.710 1.00 25.55 363 VAL A O 1
ATOM 2728 N N . THR A 1 364 ? -3.846 -32.779 -11.345 1.00 31.50 364 THR A N 1
ATOM 2729 C CA . THR A 1 364 ? -4.618 -33.486 -10.291 1.00 31.50 364 THR A CA 1
ATOM 2730 C C . THR A 1 364 ? -4.245 -33.310 -8.828 1.00 31.50 364 THR A C 1
ATOM 2732 O O . THR A 1 364 ? -3.177 -33.818 -8.423 1.00 31.50 364 THR A O 1
#

Foldseek 3Di:
DQVLCVLVVHPCVQDDQAAEEEEQWQWQFFALLTFAVVVVLVVVVSQQPPVVGHPYAYEHEFEDNPDPCDCGIQQNPDLVRHHNHDNPDGNVRSQVVCVVVVPVRYYYHHDYCVVAPEDCDPVVPWHKDWDWDADCPFPPLGRAIAIFIAIFGQRPRPRWTQGQFPGIDDPHGHPPRHYAYEYEYEWEQAAFFQDRDLAFITFQLNSSCRRGPQQADPVPRHGHLCNSFQPDPPGTLLSSLLVSLCCCPPPGPHSKYKYQPCKYQLRHSRDSVRIDRQQKIKMDSFRLLRQQCCQCPPNCCPPNNRTRVLSNLVDPGSNVSSSNSNVVSVGDDPPLLPRDMRMAGPVDGDPPRDPRDPDDDDDD

Mean predicted aligned error: 5.03 Å

Sequence (364 aa):
MQRVLDMAGGITHFIDVDDVVVIKPSLQWQNQGYTHTEATKALIEIILNRPGGFSGEIIVAENIHGDESSTSKGWAASPSNRGNNWPDMNYDELISWFQGNGFPNVTAAKMNSSLYPVVSGPSEGQGYVNVDYAISQSGGANGRVCRLSYPIIESSYSGKLIDTKSGVWSGGAYNGQNVKLIFLPTLNNHGGAGNEDYAGATSAVKCHLGFVRGNWSTGDGTKGIHATGYDGSPIYPEAVGESVGEFVSNVIQPTLYITVAEWSGWGGRTWTGGAEQTKTIGLCSEPVALDYWMAKYILGPTNGGSEASYLDPSNECNFRKTLQGCNAKGVGTMNEGEMLVDIYDYDNPPANNPPSPPGNVNVT

Solvent-accessible surface area (backbone atoms only — not comparable to full-atom values): 18512 Å² total; per-residue (Å²): 103,69,68,34,37,51,71,66,65,28,65,71,70,80,49,64,46,59,33,34,36,38,37,32,53,34,40,72,28,22,19,38,28,13,32,42,42,58,59,54,50,48,49,52,52,50,53,55,64,28,88,92,41,51,74,37,37,38,32,44,37,41,50,48,74,72,64,82,82,37,40,54,18,30,51,49,28,37,72,90,29,24,43,68,34,43,73,88,43,32,49,55,53,46,41,52,48,41,35,74,70,76,34,59,44,41,43,77,40,77,42,35,72,85,76,32,39,83,36,93,46,72,93,75,46,51,14,28,35,78,45,79,42,67,39,78,86,30,74,96,38,48,69,45,40,29,36,45,36,47,48,26,44,61,37,91,67,78,69,36,34,39,30,62,65,83,23,32,34,52,97,92,40,74,70,80,44,49,58,40,32,33,41,33,13,18,32,23,29,58,41,34,60,70,44,81,37,78,68,15,57,37,24,48,63,51,47,53,54,55,59,35,67,54,37,40,73,64,85,79,82,39,18,4,44,54,30,45,7,62,54,68,85,78,62,35,31,24,31,31,13,33,48,48,13,46,38,53,72,76,54,34,63,65,62,34,31,35,37,38,20,51,28,26,12,34,32,6,35,68,46,67,90,25,44,43,79,57,39,27,38,38,35,19,74,31,40,34,28,40,41,42,49,46,29,42,72,55,38,7,51,38,83,84,34,72,35,23,41,73,50,20,46,90,45,99,35,44,35,28,35,21,42,48,18,13,31,76,55,70,35,35,48,89,50,72,84,73,50,76,63,37,67,38,35,72,88,65,59,61,94,72,68,71,81,64,60,96,74,75,80,87,79,131

Nearest PDB structures (foldseek):
  5hvm-assembly1_A  TM=4.681E-01  e=4.126E+00  Aspergillus fumigatus Af293
  5hvm-assembly1_B  TM=4.440E-01  e=5.293E+00  Aspergillus fumigatus Af293
  8e0v-assembly1_D  TM=2.370E-01  e=8.173E-01  Escherichia coli K-12
  7ykc-assembly1_B  TM=2.331E-01  e=1.523E+00  Saccharomyces cerevisiae S288C

pLDDT: mean 91.79, std 12.63, range [25.55, 98.94]

Secondary structure (DSSP, 8-state):
-HHHHHHTT-GGGT--TTPEEEEEE--SSSGGGS--HHHHHHHHHHHHT-TT---SEEEEEEE--S-TT-TTSTTT--GGG-TTS-SS--HHHHHHHHHHTT-TTEEEEEE-TTTS-B-SSGGG-SEEEEEEEE--SSGGGTT-EEEEEEEEEE-TTT--EEETTTEEEETTEE-S--EEEEEE-EEEESSBTTB--TT-EESHHHHGGGTSS-SSB-SSS-B-HHHHHHSSSS--HHHHHHHHHHHHHHT--EEEEEEEEEEEESS-SS-GGG-B---EEEEES-HHHHHHHIIIIIITTGGGGTTTGGG-TTSS-HHHHHHHHHHHTT-S---GGG---EEEESSS--SSS----SS-----